Protein AF-A0A164E578-F1 (afdb_monomer_lite)

InterPro domains:
  IPR005034 Dicer, dimerisation domain [PF03368] (1-113)
  IPR005034 Dicer, dimerisation domain [PS51327] (1-118)
  IPR038248 Dicer dimerisation domain superfamily [G3DSA:3.30.160.380] (1-120)

Foldseek 3Di:
DPFDDDPDPPFCPAKDKDKDWDAPVVADPVVLVVQVVVLVPDPPPVPPDPDPLDSGTKMKMWIAGGPPQPPRDIQIFHIHSDPVVNVVRSVVSVLVVCVVVVQADPPPRDGDDPPPPPPDPPVPDPPPDDDDPPDDPDDDPDDDDDPPQPPVFDDDPPADKDKAWDDDDDPDDDPDPVPDDPPPPDPDTDIDITNGDDPDDDDDDDDD

Structure (mmCIF, N/CA/C/O backbone):
data_AF-A0A164E578-F1
#
_entry.id   AF-A0A164E578-F1
#
loop_
_atom_site.group_PDB
_atom_site.id
_atom_site.type_symbol
_atom_site.label_atom_id
_atom_site.label_alt_id
_atom_site.label_comp_id
_atom_site.label_asym_id
_atom_site.label_entity_id
_atom_site.label_seq_id
_atom_site.pdbx_PDB_ins_code
_atom_site.Cartn_x
_atom_site.Cartn_y
_atom_site.Cartn_z
_atom_site.occupancy
_atom_site.B_iso_or_equiv
_atom_site.auth_seq_id
_atom_site.auth_comp_id
_atom_site.auth_asym_id
_atom_site.auth_atom_id
_atom_site.pdbx_PDB_model_num
ATOM 1 N N . TYR A 1 1 ? 6.209 -2.674 -3.042 1.00 35.91 1 TYR A N 1
ATOM 2 C CA . TYR A 1 1 ? 4.729 -2.693 -3.005 1.00 35.91 1 TYR A CA 1
ATOM 3 C C . TYR A 1 1 ? 4.130 -1.685 -4.010 1.00 35.91 1 TYR A C 1
ATOM 5 O O . TYR A 1 1 ? 3.190 -0.978 -3.682 1.00 35.91 1 TYR A O 1
ATOM 13 N N . CYS A 1 2 ? 4.654 -1.615 -5.248 1.00 34.34 2 CYS A N 1
ATOM 14 C CA . CYS A 1 2 ? 4.248 -0.639 -6.284 1.00 34.34 2 CYS A CA 1
ATOM 15 C C . CYS A 1 2 ? 4.058 -1.327 -7.653 1.00 34.34 2 CYS A C 1
ATOM 17 O O . CYS A 1 2 ? 4.631 -0.910 -8.655 1.00 34.34 2 CYS A O 1
ATOM 19 N N . GLY A 1 3 ? 3.356 -2.465 -7.678 1.00 37.62 3 GLY A N 1
ATOM 20 C CA . GLY A 1 3 ? 3.335 -3.348 -8.852 1.00 37.62 3 GLY A CA 1
ATOM 21 C C . GLY A 1 3 ? 2.199 -3.116 -9.848 1.00 37.62 3 GLY A C 1
ATOM 22 O O . GLY A 1 3 ? 2.379 -3.399 -11.029 1.00 37.62 3 GLY A O 1
ATOM 23 N N . GLN A 1 4 ? 1.045 -2.619 -9.401 1.00 43.47 4 GLN A N 1
ATOM 24 C CA . GLN A 1 4 ? -0.182 -2.586 -10.201 1.00 43.47 4 GLN A CA 1
ATOM 25 C C . GLN A 1 4 ? -0.937 -1.288 -9.920 1.00 43.47 4 GLN A C 1
ATOM 27 O O . GLN A 1 4 ? -1.560 -1.135 -8.868 1.00 43.47 4 GLN A O 1
ATOM 32 N N . LEU A 1 5 ? -0.826 -0.342 -10.851 1.00 41.62 5 LEU A N 1
ATOM 33 C CA . LEU A 1 5 ? -1.681 0.837 -10.905 1.00 41.62 5 LEU A CA 1
ATOM 34 C C . LEU A 1 5 ? -2.842 0.501 -11.841 1.00 41.62 5 LEU A C 1
ATOM 36 O O . LEU A 1 5 ? -2.617 0.131 -12.990 1.00 41.62 5 LEU A O 1
ATOM 40 N N . SER A 1 6 ? -4.067 0.593 -11.331 1.00 44.47 6 SER A N 1
ATOM 41 C CA . SER A 1 6 ? -5.260 0.600 -12.176 1.00 44.47 6 SER A CA 1
ATOM 42 C C . SER A 1 6 ? -5.350 1.938 -12.909 1.00 44.47 6 SER A C 1
ATOM 44 O O . SER A 1 6 ? -5.026 2.976 -12.331 1.00 44.47 6 SER A O 1
ATOM 46 N N . SER A 1 7 ? -5.807 1.920 -14.160 1.00 44.59 7 SER A N 1
ATOM 47 C CA . SER A 1 7 ? -6.105 3.117 -14.955 1.00 44.59 7 SER A CA 1
ATOM 48 C C . SER A 1 7 ? -7.415 3.808 -14.550 1.00 44.59 7 SER A C 1
ATOM 50 O O . SER A 1 7 ? -7.704 4.897 -15.039 1.00 44.59 7 SER A O 1
ATOM 52 N N . ASP A 1 8 ? -8.221 3.188 -13.685 1.00 49.22 8 ASP A N 1
ATOM 53 C CA . ASP A 1 8 ? -9.480 3.759 -13.204 1.00 49.22 8 ASP A CA 1
ATOM 54 C C . ASP A 1 8 ? -9.222 4.722 -12.024 1.00 49.22 8 ASP A C 1
ATOM 56 O O . ASP A 1 8 ? -8.711 4.288 -10.984 1.00 49.22 8 ASP A O 1
ATOM 60 N N . PRO A 1 9 ? -9.592 6.016 -12.140 1.00 50.66 9 PRO A N 1
ATOM 61 C CA . PRO A 1 9 ? -9.399 7.012 -11.084 1.00 50.66 9 PRO A CA 1
ATOM 62 C C . PRO A 1 9 ? -10.167 6.698 -9.789 1.00 50.66 9 PRO A C 1
ATOM 64 O O . PRO A 1 9 ? -9.873 7.292 -8.751 1.00 50.66 9 PRO A O 1
ATOM 67 N N . ASN A 1 10 ? -11.131 5.773 -9.821 1.00 53.34 10 ASN A N 1
ATOM 68 C CA . ASN A 1 10 ? -11.876 5.337 -8.639 1.00 53.34 10 ASN A CA 1
ATOM 69 C C . ASN A 1 10 ? -11.197 4.188 -7.881 1.00 53.34 10 ASN A C 1
ATOM 71 O O . ASN A 1 10 ? -11.665 3.803 -6.804 1.00 53.34 10 ASN A O 1
ATOM 75 N N . VAL A 1 11 ? -10.099 3.631 -8.401 1.00 57.16 11 VAL A N 1
ATOM 76 C CA . VAL A 1 11 ? -9.384 2.557 -7.713 1.00 57.16 11 VAL A CA 1
ATOM 77 C C . VAL A 1 11 ? -8.557 3.125 -6.568 1.00 57.16 11 VAL A C 1
ATOM 79 O O . VAL A 1 11 ? -7.626 3.910 -6.740 1.00 57.16 11 VAL A O 1
ATOM 82 N N . LEU A 1 12 ? -8.901 2.688 -5.357 1.00 57.84 12 LEU A N 1
ATOM 83 C CA . LEU A 1 12 ? -8.174 3.019 -4.140 1.00 57.84 12 LEU A CA 1
ATOM 84 C C . LEU A 1 12 ? -6.805 2.329 -4.160 1.00 57.84 12 LEU A C 1
ATOM 86 O O . LEU A 1 12 ? -6.667 1.158 -3.808 1.00 57.84 12 LEU A O 1
ATOM 90 N N . LEU A 1 13 ? -5.786 3.078 -4.577 1.00 64.00 13 LEU A N 1
ATOM 91 C CA . LEU A 1 13 ? -4.385 2.647 -4.557 1.00 64.00 13 LEU A CA 1
ATOM 92 C C . LEU A 1 13 ? -3.763 2.737 -3.156 1.00 64.00 13 LEU A C 1
ATOM 94 O O . LEU A 1 13 ? -2.775 2.065 -2.869 1.00 64.00 13 LEU A O 1
ATOM 98 N N . ALA A 1 14 ? -4.356 3.550 -2.280 1.00 75.44 14 ALA A N 1
ATOM 99 C CA . ALA A 1 14 ? -3.929 3.748 -0.904 1.00 75.44 14 ALA A CA 1
ATOM 100 C C . ALA A 1 14 ? -5.024 3.304 0.082 1.00 75.44 14 ALA A C 1
ATOM 102 O O . ALA A 1 14 ? -6.215 3.452 -0.211 1.00 75.44 14 ALA A O 1
ATOM 103 N N . PRO A 1 15 ? -4.644 2.786 1.264 1.00 84.19 15 PRO A N 1
ATOM 104 C CA . PRO A 1 15 ? -5.602 2.437 2.303 1.00 84.19 15 PRO A CA 1
ATOM 105 C C . PRO A 1 15 ? -6.389 3.670 2.765 1.00 84.19 15 PRO A C 1
ATOM 107 O O . PRO A 1 15 ? -5.819 4.735 3.020 1.00 84.19 15 PRO A O 1
ATOM 110 N N . LYS A 1 16 ? -7.707 3.521 2.920 1.00 89.81 16 LYS A N 1
ATOM 111 C CA . LYS A 1 16 ? -8.612 4.598 3.341 1.00 89.81 16 LYS A CA 1
ATOM 112 C C . LYS A 1 16 ? -9.031 4.406 4.794 1.00 89.81 16 LYS A C 1
ATOM 114 O O . LYS A 1 16 ? -9.651 3.405 5.141 1.00 89.81 16 LYS A O 1
ATOM 119 N N . LEU A 1 17 ? -8.736 5.400 5.632 1.00 91.00 17 LEU A N 1
ATOM 120 C CA . LEU A 1 17 ? -9.140 5.445 7.039 1.00 91.00 17 LEU A CA 1
ATOM 121 C C . LEU A 1 17 ? -10.274 6.446 7.242 1.00 91.00 17 LEU A C 1
ATOM 123 O O . LEU A 1 17 ? -10.137 7.623 6.904 1.00 91.00 17 LEU A O 1
ATOM 127 N N . THR A 1 18 ? -11.363 6.009 7.871 1.00 92.88 18 THR A N 1
ATOM 128 C CA . THR A 1 18 ? -12.454 6.897 8.293 1.00 92.88 18 THR A CA 1
ATOM 129 C C . THR A 1 18 ? -12.692 6.762 9.793 1.00 92.88 18 THR A C 1
ATOM 131 O O . THR A 1 18 ? -12.773 5.661 10.325 1.00 92.88 18 THR A O 1
ATOM 134 N N . THR A 1 19 ? -12.767 7.882 10.515 1.00 91.88 19 THR A N 1
ATOM 135 C CA . THR A 1 19 ? -12.995 7.887 11.969 1.00 91.88 19 THR A CA 1
ATOM 136 C C . THR A 1 19 ? -14.262 8.666 12.277 1.00 91.88 19 THR A C 1
ATOM 138 O O . THR A 1 19 ? -14.373 9.829 11.887 1.00 91.88 19 THR A O 1
ATOM 141 N N . LYS A 1 20 ? -15.197 8.050 13.000 1.00 90.75 20 LYS A N 1
ATOM 142 C CA . LYS A 1 20 ? -16.455 8.675 13.431 1.00 90.75 20 LYS A CA 1
ATOM 143 C C . LYS A 1 20 ? -16.546 8.681 14.957 1.00 90.75 20 LYS A C 1
ATOM 145 O O . LYS A 1 20 ? -15.925 7.843 15.613 1.00 90.75 20 LYS A O 1
ATOM 150 N N . LYS A 1 21 ? -17.291 9.640 15.517 1.00 89.06 21 LYS A N 1
ATOM 151 C CA . LYS A 1 21 ? -17.727 9.557 16.917 1.00 89.06 21 LYS A CA 1
ATOM 152 C C . LYS A 1 21 ? -18.705 8.389 17.035 1.00 89.06 21 LYS A C 1
ATOM 154 O O . LYS A 1 21 ? -19.505 8.179 16.127 1.00 89.06 21 LYS A O 1
ATOM 159 N N . ALA A 1 22 ? -18.571 7.615 18.098 1.00 83.25 22 ALA A N 1
ATOM 160 C CA . ALA A 1 22 ? -19.372 6.434 18.358 1.00 83.25 22 ALA A CA 1
ATOM 161 C C . ALA A 1 22 ? -20.178 6.639 19.637 1.00 83.25 22 ALA A C 1
ATOM 163 O O . ALA A 1 22 ? -19.660 7.158 20.629 1.00 83.25 22 ALA A O 1
ATOM 164 N N . ASP A 1 23 ? -21.431 6.201 19.610 1.00 79.00 23 ASP A N 1
ATOM 165 C CA . ASP A 1 23 ? -22.284 6.214 20.788 1.00 79.00 23 ASP A CA 1
ATOM 166 C C . ASP A 1 23 ? -21.892 5.094 21.753 1.00 79.00 23 ASP A C 1
ATOM 168 O O . ASP A 1 23 ? -21.404 4.030 21.362 1.00 79.00 23 ASP A O 1
ATOM 172 N N . LYS A 1 24 ? -22.146 5.316 23.045 1.00 71.81 24 LYS A N 1
ATOM 173 C CA . LYS A 1 24 ? -21.838 4.346 24.108 1.00 71.81 24 LYS A CA 1
ATOM 174 C C . LYS A 1 24 ? -22.611 3.030 23.965 1.00 71.81 24 LYS A C 1
ATOM 176 O O . LYS A 1 24 ? -22.167 2.030 24.509 1.00 71.81 24 LYS A O 1
ATOM 181 N N . SER A 1 25 ? -23.736 3.029 23.250 1.00 73.31 25 SER A N 1
ATOM 182 C CA . SER A 1 25 ? -24.561 1.842 22.992 1.00 73.31 25 SER A CA 1
ATOM 183 C C . SER A 1 25 ? -23.920 0.849 22.019 1.00 73.31 25 SER A C 1
ATOM 185 O O . SER A 1 25 ? -24.249 -0.329 22.062 1.00 73.31 25 SER A O 1
ATOM 187 N N . VAL A 1 26 ? -23.008 1.306 21.154 1.00 73.75 26 VAL A N 1
ATOM 188 C CA . VAL A 1 26 ? -22.316 0.461 20.161 1.00 73.75 26 VAL A CA 1
ATOM 189 C C . VAL A 1 26 ? -21.168 -0.332 20.798 1.00 73.75 26 VAL A C 1
ATOM 191 O O . VAL A 1 26 ? -20.660 -1.290 20.224 1.00 73.75 26 VAL A O 1
ATOM 194 N N . ALA A 1 27 ? -20.737 0.079 21.987 1.00 74.75 27 ALA A N 1
ATOM 195 C CA . ALA A 1 27 ? -19.585 -0.470 22.672 1.00 74.75 27 ALA A CA 1
ATOM 196 C C . ALA A 1 27 ? -19.974 -1.630 23.594 1.00 74.75 27 ALA A C 1
ATOM 198 O O . ALA A 1 27 ? -20.909 -1.508 24.385 1.00 74.75 27 ALA A O 1
ATOM 199 N N . ASP A 1 28 ? -19.201 -2.715 23.561 1.00 82.56 28 ASP A N 1
ATOM 200 C CA . ASP A 1 28 ? -19.351 -3.809 24.519 1.00 82.56 28 ASP A CA 1
ATOM 201 C C . ASP A 1 28 ? -19.140 -3.284 25.960 1.00 82.56 28 ASP A C 1
ATOM 203 O O . ASP A 1 28 ? -18.138 -2.602 26.232 1.00 82.56 28 ASP A O 1
ATOM 207 N N . PRO A 1 29 ? -20.053 -3.572 26.912 1.00 82.12 29 PRO A N 1
ATOM 208 C CA . PRO A 1 29 ? -19.908 -3.163 28.308 1.00 82.12 29 PRO A CA 1
ATOM 209 C C . PRO A 1 29 ? -18.574 -3.585 28.942 1.00 82.12 29 PRO A C 1
ATOM 211 O O . PRO A 1 29 ? -18.030 -2.832 29.761 1.00 82.12 29 PRO A O 1
ATOM 214 N N . ALA A 1 30 ? -18.007 -4.734 28.558 1.00 85.00 30 ALA A N 1
ATOM 215 C CA . ALA A 1 30 ? -16.704 -5.173 29.059 1.00 85.00 30 ALA A CA 1
ATOM 216 C C . ALA A 1 30 ? -15.566 -4.276 28.542 1.00 85.00 30 ALA A C 1
ATOM 218 O O . ALA A 1 30 ? -14.707 -3.834 29.314 1.00 85.00 30 ALA A O 1
ATOM 219 N N . GLN A 1 31 ? -15.597 -3.924 27.255 1.00 82.12 31 GLN A N 1
ATOM 220 C CA . GLN A 1 31 ? -14.640 -2.993 26.654 1.00 82.12 31 GLN A CA 1
ATOM 221 C C . GLN A 1 31 ? -14.732 -1.602 27.290 1.00 82.12 31 GLN A C 1
ATOM 223 O O . GLN A 1 31 ? -13.707 -1.009 27.631 1.00 82.12 31 GLN A O 1
ATOM 228 N N . LEU A 1 32 ? -15.947 -1.096 27.530 1.00 82.00 32 LEU A N 1
ATOM 229 C CA . LEU A 1 32 ? -16.154 0.187 28.210 1.00 82.00 32 LEU A CA 1
ATOM 230 C C . LEU A 1 32 ? -15.566 0.201 29.624 1.00 82.00 32 LEU A C 1
ATOM 232 O O . LEU A 1 32 ? -15.006 1.218 30.044 1.00 82.00 32 LEU A O 1
ATOM 236 N N . LYS A 1 33 ? -15.684 -0.909 30.361 1.00 85.25 33 LYS A N 1
ATOM 237 C CA . LYS A 1 33 ? -15.071 -1.058 31.686 1.00 85.25 33 LYS A CA 1
ATOM 238 C C . LYS A 1 33 ? -13.545 -0.988 31.589 1.00 85.25 33 LYS A C 1
ATOM 240 O O . LYS A 1 33 ? -12.940 -0.171 32.279 1.00 85.25 33 LYS A O 1
ATOM 245 N N . ASN A 1 34 ? -12.949 -1.737 30.662 1.00 84.69 34 ASN A N 1
ATOM 246 C CA . ASN A 1 34 ? -11.500 -1.736 30.439 1.00 84.69 34 ASN A CA 1
ATOM 247 C C . ASN A 1 34 ? -10.974 -0.348 30.057 1.00 84.69 34 ASN A C 1
ATOM 249 O O . ASN A 1 34 ? -9.972 0.104 30.607 1.00 84.69 34 ASN A O 1
ATOM 253 N N . ILE A 1 35 ? -11.670 0.363 29.165 1.00 83.75 35 ILE A N 1
ATOM 254 C CA . ILE A 1 35 ? -11.303 1.730 28.774 1.00 83.75 35 ILE A CA 1
ATOM 255 C C . ILE A 1 35 ? -11.313 2.652 29.996 1.00 83.75 35 ILE A C 1
ATOM 257 O O . ILE A 1 35 ? -10.350 3.387 30.213 1.00 83.75 35 ILE A O 1
ATOM 261 N N . LYS A 1 36 ? -12.364 2.596 30.824 1.00 83.25 36 LYS A N 1
ATOM 262 C CA . LYS A 1 36 ? -12.446 3.402 32.053 1.00 83.25 36 LYS A CA 1
ATOM 263 C C . LYS A 1 36 ? -11.307 3.081 33.019 1.00 83.25 36 LYS A C 1
ATOM 265 O O . LYS A 1 36 ? -10.731 4.000 33.592 1.00 83.25 36 LYS A O 1
ATOM 270 N N . ASP A 1 37 ? -10.976 1.808 33.193 1.00 85.12 37 ASP A N 1
ATOM 271 C CA . ASP A 1 37 ? -9.934 1.382 34.126 1.00 85.12 37 ASP A CA 1
ATOM 272 C C . ASP A 1 37 ? -8.527 1.751 33.639 1.00 85.12 37 ASP A C 1
ATOM 274 O O . ASP A 1 37 ? -7.694 2.164 34.444 1.00 85.12 37 ASP A O 1
ATOM 278 N N . VAL A 1 38 ? -8.267 1.686 32.329 1.00 80.62 38 VAL A N 1
ATOM 279 C CA . VAL A 1 38 ? -7.009 2.167 31.734 1.00 80.62 38 VAL A CA 1
ATOM 280 C C . VAL A 1 38 ? -6.892 3.683 31.869 1.00 80.62 38 VAL A C 1
ATOM 282 O O . VAL A 1 38 ? -5.846 4.167 32.292 1.00 80.62 38 VAL A O 1
ATOM 285 N N . LEU A 1 39 ? -7.957 4.437 31.578 1.00 76.75 39 LEU A N 1
ATOM 286 C CA . LEU A 1 39 ? -7.946 5.899 31.696 1.00 76.75 39 LEU A CA 1
ATOM 287 C C . LEU A 1 39 ? -7.662 6.367 33.130 1.00 76.75 39 LEU A C 1
ATOM 289 O O . LEU A 1 39 ? -6.937 7.337 33.308 1.00 76.75 39 LEU A O 1
ATOM 293 N N . LYS A 1 40 ? -8.168 5.657 34.148 1.00 80.31 40 LYS A N 1
ATOM 294 C CA . LYS A 1 40 ? -7.869 5.949 35.564 1.00 80.31 40 LYS A CA 1
ATOM 295 C C . LYS A 1 40 ? -6.403 5.718 35.945 1.00 80.31 40 LYS A C 1
ATOM 297 O O . LYS A 1 40 ? -5.936 6.310 36.909 1.00 80.31 40 LYS A O 1
ATOM 302 N N . LYS A 1 41 ? -5.706 4.817 35.245 1.00 79.50 41 LYS A N 1
ATOM 303 C CA . LYS A 1 41 ? -4.310 4.440 35.529 1.00 79.50 41 LYS A CA 1
ATOM 304 C C . LYS A 1 41 ? -3.291 5.320 34.809 1.00 79.50 41 LYS A C 1
ATOM 306 O O . LYS A 1 41 ? -2.107 5.240 35.124 1.00 79.50 41 LYS A O 1
ATOM 311 N N . LEU A 1 42 ? -3.716 6.109 33.822 1.00 66.62 42 LEU A N 1
ATOM 312 C CA . LEU A 1 42 ? -2.808 6.988 33.098 1.00 66.62 42 LEU A CA 1
ATOM 313 C C . LEU A 1 42 ? -2.437 8.191 33.980 1.00 66.62 42 LEU A C 1
ATOM 315 O O . LEU A 1 42 ? -3.328 8.799 34.573 1.00 66.62 42 LEU A O 1
ATOM 319 N N . PRO A 1 43 ? -1.145 8.552 34.071 1.00 65.56 43 PRO A N 1
ATOM 320 C CA . PRO A 1 43 ? -0.742 9.770 34.755 1.00 65.56 43 PRO A CA 1
ATOM 321 C C . PRO A 1 43 ? -1.389 10.976 34.062 1.00 65.56 43 PRO A C 1
ATOM 323 O O . PRO A 1 43 ? -1.372 11.080 32.833 1.00 65.56 43 PRO A O 1
ATOM 326 N N . ASN A 1 44 ? -1.976 11.881 34.850 1.00 59.25 44 ASN A N 1
ATOM 327 C CA . ASN A 1 44 ? -2.454 13.178 34.370 1.00 59.25 44 ASN A CA 1
ATOM 328 C C . ASN A 1 44 ? -1.239 14.044 34.012 1.00 59.25 44 ASN A C 1
ATOM 330 O O . ASN A 1 44 ? -0.828 14.918 34.775 1.00 59.25 44 ASN A O 1
ATOM 334 N N . ASP A 1 45 ? -0.631 13.783 32.858 1.00 52.97 45 ASP A N 1
ATOM 335 C CA . ASP A 1 45 ? 0.394 14.660 32.315 1.00 52.97 45 ASP A CA 1
ATOM 336 C C . ASP A 1 45 ? -0.286 15.947 31.842 1.00 52.97 45 ASP A C 1
ATOM 338 O O . ASP A 1 45 ? -0.775 16.058 30.718 1.00 52.97 45 ASP A O 1
ATOM 342 N N . ASN A 1 46 ? -0.283 16.955 32.715 1.00 51.00 46 ASN A N 1
ATOM 343 C CA . ASN A 1 46 ? -0.765 18.317 32.46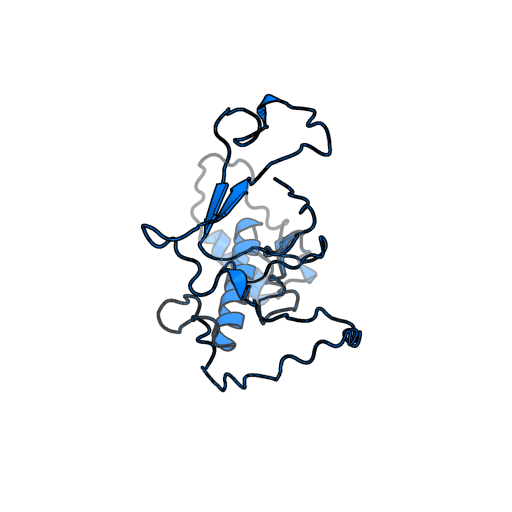4 1.00 51.00 46 ASN A CA 1
ATOM 344 C C . ASN A 1 46 ? 0.087 19.083 31.421 1.00 51.00 46 ASN A C 1
ATOM 346 O O . ASN A 1 46 ? 0.091 20.315 31.394 1.00 51.00 46 ASN A O 1
ATOM 350 N N . ARG A 1 47 ? 0.830 18.391 30.546 1.00 48.94 47 ARG A N 1
ATOM 351 C CA . ARG A 1 47 ? 1.625 19.002 29.474 1.00 48.94 47 ARG A CA 1
ATOM 352 C C . ARG A 1 47 ? 0.716 19.389 28.303 1.00 48.94 47 ARG A C 1
ATOM 354 O O . ARG A 1 47 ? 0.643 18.704 27.289 1.00 48.94 47 ARG A O 1
ATOM 361 N N . GLY A 1 48 ? 0.032 20.521 28.462 1.00 45.75 48 GLY A N 1
ATOM 362 C CA . GLY A 1 48 ? -0.334 21.407 27.352 1.00 45.75 48 GLY A CA 1
ATOM 363 C C . GLY A 1 48 ? -1.565 21.057 26.512 1.00 45.75 48 GLY A C 1
ATOM 364 O O . GLY A 1 48 ? -1.738 21.658 25.458 1.00 45.75 48 GLY A O 1
ATOM 365 N N . MET A 1 49 ? -2.443 20.150 26.949 1.00 44.41 49 MET A N 1
ATOM 366 C CA . MET A 1 49 ? -3.749 19.964 26.307 1.00 44.41 49 MET A CA 1
ATOM 367 C C . MET A 1 49 ? -4.856 20.163 27.343 1.00 44.41 49 MET A C 1
ATOM 369 O O . MET A 1 49 ? -5.299 19.228 28.006 1.00 44.41 49 MET A O 1
ATOM 373 N N . THR A 1 50 ? -5.299 21.408 27.506 1.00 39.72 50 THR A N 1
ATOM 374 C CA . THR A 1 50 ? -6.548 21.733 28.196 1.00 39.72 50 THR A CA 1
ATOM 375 C C . THR A 1 50 ? -7.699 21.163 27.377 1.00 39.72 50 THR A C 1
ATOM 377 O O . THR A 1 50 ? -8.182 21.806 26.454 1.00 39.72 50 THR A O 1
ATOM 380 N N . ASN A 1 51 ? -8.041 19.909 27.644 1.00 45.75 51 ASN A N 1
ATOM 381 C CA . ASN A 1 51 ? -9.357 19.297 27.507 1.00 45.75 51 ASN A CA 1
ATOM 382 C C . ASN A 1 51 ? -9.218 17.933 28.180 1.00 45.75 51 ASN A C 1
ATOM 384 O O . ASN A 1 51 ? -8.665 17.001 27.596 1.00 45.75 51 ASN A O 1
ATOM 388 N N . GLY A 1 52 ? -9.655 17.836 29.437 1.00 48.62 52 GLY A N 1
ATOM 389 C CA . GLY A 1 52 ? -9.715 16.558 30.138 1.00 48.62 52 GLY A CA 1
ATOM 390 C C . GLY A 1 52 ? -10.415 15.513 29.268 1.00 48.62 52 GLY A C 1
ATOM 391 O O . GLY A 1 52 ? -11.337 15.842 28.521 1.00 48.62 52 GLY A O 1
ATOM 392 N N . PHE A 1 53 ? -9.958 14.261 29.341 1.00 53.62 53 PHE A N 1
ATOM 393 C CA . PHE A 1 53 ? -10.614 13.122 28.702 1.00 53.62 53 PHE A CA 1
ATOM 394 C C . PHE A 1 53 ? -12.057 13.022 29.209 1.00 53.62 53 PHE A C 1
ATOM 396 O O . PHE A 1 53 ? -12.342 12.365 30.211 1.00 53.62 53 PHE A O 1
ATOM 403 N N . SER A 1 54 ? -12.994 13.685 28.537 1.00 53.06 54 SER A N 1
ATOM 404 C CA . SER A 1 54 ? -14.401 13.490 28.814 1.00 53.06 54 SER A CA 1
ATOM 405 C C . SER A 1 54 ? -14.763 12.108 28.273 1.00 53.06 54 SER A C 1
ATOM 407 O O . SER A 1 54 ? -14.667 11.821 27.082 1.00 53.06 54 SER A O 1
ATOM 409 N N . ILE A 1 55 ? -15.222 11.229 29.163 1.00 54.88 55 ILE A N 1
ATOM 410 C CA . ILE A 1 55 ? -15.784 9.894 28.869 1.00 54.88 55 ILE A CA 1
ATOM 411 C C . ILE A 1 55 ? -17.015 9.970 27.916 1.00 54.88 55 ILE A C 1
ATOM 413 O O . ILE A 1 55 ? -17.707 8.981 27.678 1.00 54.88 55 ILE A O 1
ATOM 417 N N . GLY A 1 56 ? -17.334 11.153 27.379 1.00 58.16 56 GLY A N 1
ATOM 418 C CA . GLY A 1 56 ? -18.392 11.397 26.404 1.00 58.16 56 GLY A CA 1
ATOM 419 C C . GLY A 1 56 ? -18.008 11.067 24.962 1.00 58.16 56 GLY A C 1
ATOM 420 O O . GLY A 1 56 ? -18.873 10.608 24.226 1.00 58.16 56 GLY A O 1
ATOM 421 N N . ASP A 1 57 ? -16.741 11.226 24.572 1.00 74.06 57 ASP A N 1
ATOM 422 C CA . ASP A 1 57 ? -16.338 11.109 23.166 1.00 74.06 57 ASP A CA 1
ATOM 423 C C . ASP A 1 57 ? -15.603 9.789 22.885 1.00 74.06 57 ASP A C 1
ATOM 425 O O . ASP A 1 57 ? -14.378 9.697 22.976 1.00 74.06 57 ASP A O 1
ATOM 429 N N . LEU A 1 58 ? -16.359 8.753 22.514 1.00 88.19 58 LEU A N 1
ATOM 430 C CA . LEU A 1 58 ? -15.804 7.518 21.959 1.00 88.19 58 LEU A CA 1
ATOM 431 C C . LEU A 1 58 ? -15.661 7.645 20.440 1.00 88.19 58 LEU A C 1
ATOM 433 O O . LEU A 1 58 ? -16.433 8.333 19.773 1.00 88.19 58 LEU A O 1
ATOM 437 N N . TYR A 1 59 ? -14.663 6.973 19.879 1.00 90.12 59 TYR A N 1
ATOM 438 C CA . TYR A 1 59 ? -14.359 7.001 18.454 1.00 90.12 59 TYR A CA 1
ATOM 439 C C . TYR A 1 59 ? -14.251 5.588 17.905 1.00 90.12 59 TYR A C 1
ATOM 441 O O . TYR A 1 59 ? -13.572 4.747 18.489 1.00 90.12 59 TYR A O 1
ATOM 449 N N . GLN A 1 60 ? -14.842 5.358 16.738 1.00 92.88 60 GLN A N 1
ATOM 450 C CA . GLN A 1 60 ? -14.670 4.127 15.976 1.00 92.88 60 GLN A CA 1
ATOM 451 C C . GLN A 1 60 ? -13.989 4.447 14.650 1.00 92.88 60 GLN A C 1
ATOM 453 O O . GLN A 1 60 ? -14.323 5.433 13.983 1.00 92.88 60 GLN A O 1
ATOM 458 N N . CYS A 1 61 ? -13.013 3.626 14.273 1.00 94.75 61 CYS A N 1
ATOM 459 C CA . CYS A 1 61 ? -12.318 3.762 13.003 1.00 94.75 61 CYS A CA 1
ATOM 460 C C . CYS A 1 61 ? -12.635 2.582 12.092 1.00 94.75 61 CYS A C 1
ATOM 462 O O . CYS A 1 61 ? -12.746 1.443 12.550 1.00 94.75 61 CYS A O 1
ATOM 464 N N . ARG A 1 62 ? -12.738 2.884 10.801 1.00 95.31 62 ARG A N 1
ATOM 465 C CA . ARG A 1 62 ? -12.891 1.918 9.722 1.00 95.31 62 ARG A CA 1
ATOM 466 C C . ARG A 1 62 ? -11.724 2.042 8.754 1.00 95.31 62 ARG A C 1
ATOM 468 O O . ARG A 1 62 ? -11.220 3.153 8.548 1.00 95.31 62 ARG A O 1
ATOM 475 N N . LEU A 1 63 ? -11.290 0.918 8.206 1.00 94.88 63 LEU A N 1
ATOM 476 C CA . LEU A 1 63 ? -10.160 0.809 7.292 1.00 94.88 63 LEU A CA 1
ATOM 477 C C . LEU A 1 63 ? -10.568 -0.030 6.084 1.00 94.88 63 LEU A C 1
ATOM 479 O O . LEU A 1 63 ? -11.058 -1.143 6.245 1.00 94.88 63 LEU A O 1
ATOM 483 N N . ILE A 1 64 ? -10.318 0.499 4.892 1.00 93.06 64 ILE A N 1
ATOM 484 C CA . ILE A 1 64 ? -10.419 -0.236 3.629 1.00 93.06 64 ILE A CA 1
ATOM 485 C C . ILE A 1 64 ? -9.011 -0.304 3.045 1.00 93.06 64 ILE A C 1
ATOM 487 O O . ILE A 1 64 ? -8.357 0.734 2.894 1.00 93.06 64 ILE A O 1
ATOM 491 N N . LEU A 1 65 ? -8.529 -1.514 2.769 1.00 89.88 65 LEU A N 1
ATOM 492 C CA . LEU A 1 65 ? -7.221 -1.728 2.155 1.00 89.88 65 LEU A CA 1
ATOM 493 C C . LEU A 1 65 ? -7.308 -1.594 0.623 1.00 89.88 65 LEU A C 1
ATOM 495 O O . LEU A 1 65 ? -8.400 -1.682 0.060 1.00 89.88 65 LEU A O 1
ATOM 499 N N . PRO A 1 66 ? -6.180 -1.336 -0.066 1.00 84.12 66 PRO A N 1
ATOM 500 C CA . PRO A 1 66 ? -6.156 -1.256 -1.523 1.00 84.12 66 PRO A CA 1
ATOM 501 C C . PRO A 1 66 ? -6.651 -2.543 -2.179 1.00 84.12 66 PRO A C 1
ATOM 503 O O . PRO A 1 66 ? -6.527 -3.623 -1.605 1.00 84.12 66 PRO A O 1
ATOM 506 N N . LEU A 1 67 ? -7.100 -2.444 -3.430 1.00 78.12 67 LEU A N 1
ATOM 507 C CA . LEU A 1 67 ? -7.644 -3.579 -4.189 1.00 78.12 67 LEU A CA 1
ATOM 508 C C . LEU A 1 67 ? -6.680 -4.777 -4.303 1.00 78.12 67 LEU A C 1
ATOM 510 O O . LEU A 1 67 ? -7.112 -5.922 -4.412 1.00 78.12 67 LEU A O 1
ATOM 514 N N . ASN A 1 68 ? -5.375 -4.506 -4.245 1.00 74.75 68 ASN A N 1
ATOM 515 C CA . ASN A 1 68 ? -4.313 -5.511 -4.319 1.00 74.75 68 ASN A CA 1
ATOM 516 C C . ASN A 1 68 ? -4.121 -6.290 -3.000 1.00 74.75 68 ASN A C 1
ATOM 518 O O . ASN A 1 68 ? -3.289 -7.200 -2.933 1.00 74.75 68 ASN A O 1
ATOM 522 N N . SER A 1 69 ? -4.843 -5.914 -1.940 1.00 83.81 69 SER A N 1
ATOM 523 C CA . SER A 1 69 ? -4.895 -6.655 -0.683 1.00 83.81 69 SER A CA 1
ATOM 524 C C . SER A 1 69 ? -5.926 -7.786 -0.778 1.00 83.81 69 SER A C 1
ATOM 526 O O . SER A 1 69 ? -7.008 -7.575 -1.332 1.00 83.81 69 SER A O 1
ATOM 528 N N . PRO A 1 70 ? -5.657 -8.970 -0.200 1.00 85.00 70 PRO A N 1
ATOM 529 C CA . PRO A 1 70 ? -6.670 -10.022 -0.115 1.00 85.00 70 PRO A CA 1
ATOM 530 C C . PRO A 1 70 ? -7.827 -9.653 0.826 1.00 85.00 70 PRO A C 1
ATOM 532 O O . PRO A 1 70 ? -8.920 -10.201 0.704 1.00 85.00 70 PRO A O 1
ATOM 535 N N . LEU A 1 71 ? -7.626 -8.693 1.735 1.00 88.19 71 LEU A N 1
ATOM 536 C CA . LEU A 1 71 ? -8.683 -8.147 2.581 1.00 88.19 71 LEU A CA 1
ATOM 537 C C . LEU A 1 71 ? -9.405 -7.006 1.864 1.00 88.19 71 LEU A C 1
ATOM 539 O O . LEU A 1 71 ? -8.999 -5.847 1.941 1.00 88.19 71 LEU A O 1
ATOM 543 N N . ARG A 1 72 ? -10.495 -7.354 1.179 1.00 84.56 72 ARG A N 1
ATOM 544 C CA . ARG A 1 72 ? -11.336 -6.397 0.438 1.00 84.56 72 ARG A CA 1
ATOM 545 C C . ARG A 1 72 ? -12.435 -5.761 1.286 1.00 84.56 72 ARG A C 1
ATOM 547 O O . ARG A 1 72 ? -12.963 -4.713 0.927 1.00 84.56 72 ARG A O 1
ATOM 554 N N . GLU A 1 73 ? -12.795 -6.406 2.387 1.00 87.88 73 GLU A N 1
ATOM 555 C CA . GLU A 1 73 ? -13.883 -5.970 3.258 1.00 87.88 73 GLU A CA 1
ATOM 556 C C . GLU A 1 73 ? -13.493 -4.758 4.111 1.00 87.88 73 GLU A C 1
ATOM 558 O O . GLU A 1 73 ? -12.323 -4.530 4.427 1.00 87.88 73 GLU A O 1
ATOM 563 N N . GLU A 1 74 ? -14.498 -3.978 4.520 1.00 92.38 74 GLU A N 1
ATOM 564 C CA . GLU A 1 74 ? -14.294 -2.882 5.463 1.00 92.38 74 GLU A CA 1
ATOM 565 C C . GLU A 1 74 ? -13.983 -3.435 6.860 1.00 92.38 74 GLU A C 1
ATOM 567 O O . GLU A 1 74 ? -14.799 -4.102 7.497 1.00 92.38 74 GLU A O 1
ATOM 572 N N . ILE A 1 75 ? -12.803 -3.100 7.374 1.00 95.19 75 ILE A N 1
ATOM 573 C CA . ILE A 1 75 ? -12.357 -3.521 8.698 1.00 95.19 75 ILE A CA 1
ATOM 574 C C . ILE A 1 75 ? -12.819 -2.474 9.706 1.00 95.19 75 ILE A C 1
ATOM 576 O O . ILE A 1 75 ? -12.392 -1.320 9.662 1.00 95.19 75 ILE A O 1
ATOM 580 N N . ILE A 1 76 ? -13.673 -2.882 10.643 1.00 94.81 76 ILE A N 1
ATOM 581 C CA . ILE A 1 76 ? -14.205 -2.018 11.703 1.00 94.81 76 ILE A CA 1
ATOM 582 C C . ILE A 1 76 ? -13.594 -2.436 13.041 1.00 94.81 76 ILE A C 1
ATOM 584 O O . ILE A 1 76 ? -13.667 -3.606 13.425 1.00 94.81 76 ILE A O 1
ATOM 588 N N . ALA A 1 77 ? -12.978 -1.490 13.750 1.00 91.56 77 ALA A N 1
ATOM 589 C CA . ALA A 1 77 ? -12.397 -1.735 15.069 1.00 91.56 77 ALA A CA 1
ATOM 590 C C . ALA A 1 77 ? -13.358 -1.450 16.221 1.00 91.56 77 ALA A C 1
ATOM 592 O O . ALA A 1 77 ? -14.414 -0.839 16.046 1.00 91.56 77 ALA A O 1
ATOM 593 N N . ASP A 1 78 ? -12.931 -1.857 17.413 1.00 91.06 78 ASP A N 1
ATOM 594 C CA . ASP A 1 78 ? -13.579 -1.497 18.666 1.00 91.06 78 ASP A CA 1
ATOM 595 C C . ASP A 1 78 ? -13.543 0.016 18.896 1.00 91.06 78 ASP A C 1
ATOM 597 O O . ASP A 1 78 ? -12.696 0.749 18.361 1.00 91.06 78 ASP A O 1
ATOM 601 N N . VAL A 1 79 ? -14.475 0.491 19.717 1.00 91.00 79 VAL A N 1
ATOM 602 C CA . VAL A 1 79 ? -14.505 1.895 20.114 1.00 91.00 79 VAL A CA 1
ATOM 603 C C . VAL A 1 79 ? -13.314 2.226 21.011 1.00 91.00 79 VAL A C 1
ATOM 605 O O . VAL A 1 79 ? -12.899 1.439 21.857 1.00 91.00 79 VAL A O 1
ATOM 608 N N . MET A 1 80 ? -12.767 3.424 20.846 1.00 89.62 80 MET A N 1
ATOM 609 C CA . MET A 1 80 ? -11.601 3.888 21.591 1.00 89.62 80 MET A CA 1
ATOM 610 C C . MET A 1 80 ? -11.812 5.319 22.093 1.00 89.62 80 MET A C 1
ATOM 612 O O . MET A 1 80 ? -12.493 6.106 21.436 1.00 89.62 80 MET A O 1
ATOM 616 N N . PRO A 1 81 ? -11.187 5.717 23.215 1.00 86.88 81 PRO A N 1
ATOM 617 C CA . PRO A 1 81 ? -11.394 7.041 23.811 1.00 86.88 81 PRO A CA 1
ATOM 618 C C . PRO A 1 81 ? -10.744 8.185 23.017 1.00 86.88 81 PRO A C 1
ATOM 620 O O . PRO A 1 81 ? -10.978 9.352 23.302 1.00 86.88 81 PRO A O 1
ATOM 623 N N . THR A 1 82 ? -9.904 7.885 22.018 1.00 86.50 82 THR A N 1
ATOM 624 C CA . THR A 1 82 ? -9.323 8.904 21.130 1.00 86.50 82 THR A CA 1
ATOM 625 C C . THR A 1 82 ? -9.310 8.435 19.685 1.00 86.50 82 THR A C 1
ATOM 627 O O . THR A 1 82 ? -9.145 7.247 19.404 1.00 86.50 82 THR A O 1
ATOM 630 N N . LYS A 1 83 ? -9.354 9.389 18.747 1.00 88.88 83 LYS A N 1
ATOM 631 C CA . LYS A 1 83 ? -9.170 9.121 17.310 1.00 88.88 83 LYS A CA 1
ATOM 632 C C . LYS A 1 83 ? -7.862 8.377 17.020 1.00 88.88 83 LYS A C 1
ATOM 634 O O . LYS A 1 83 ? -7.832 7.492 16.171 1.00 88.88 83 LYS A O 1
ATOM 639 N N . ARG A 1 84 ? -6.773 8.722 17.724 1.00 89.75 84 ARG A N 1
ATOM 640 C CA . ARG A 1 84 ? -5.456 8.088 17.539 1.00 89.75 84 ARG A CA 1
ATOM 641 C C . ARG A 1 84 ? -5.489 6.615 17.936 1.00 89.75 84 ARG A C 1
ATOM 643 O O . ARG A 1 84 ? -4.971 5.783 17.198 1.00 89.75 84 ARG A O 1
ATOM 650 N N . LEU A 1 85 ? -6.108 6.297 19.073 1.00 90.19 85 LEU A N 1
ATOM 651 C CA . LEU A 1 85 ? -6.273 4.913 19.515 1.00 90.19 85 LEU A CA 1
ATOM 652 C C . LEU A 1 85 ? -7.225 4.144 18.597 1.00 90.19 85 LEU A C 1
ATOM 654 O O . LEU A 1 85 ? -6.895 3.027 18.225 1.00 90.19 85 LEU A O 1
ATOM 658 N N . ALA A 1 86 ? -8.320 4.757 18.137 1.00 92.19 86 ALA A N 1
ATOM 659 C CA . ALA A 1 86 ? -9.240 4.130 17.183 1.00 92.19 86 ALA A CA 1
ATOM 660 C C . ALA A 1 86 ? -8.530 3.733 15.874 1.00 92.19 86 ALA A C 1
ATOM 662 O O . ALA A 1 86 ? -8.696 2.618 15.382 1.00 92.19 86 ALA A O 1
ATOM 663 N N . LYS A 1 87 ? -7.681 4.620 15.333 1.00 94.19 87 LYS A N 1
ATOM 664 C CA . LYS A 1 87 ? -6.861 4.333 14.141 1.00 94.19 87 LYS A CA 1
ATOM 665 C C . LYS A 1 87 ? -5.862 3.197 14.376 1.00 94.19 87 LYS A C 1
ATOM 667 O O . LYS A 1 87 ? -5.697 2.339 13.517 1.00 94.19 87 LYS A O 1
ATOM 672 N N . ARG A 1 88 ? -5.201 3.175 15.537 1.00 94.94 88 ARG A N 1
ATOM 673 C CA . ARG A 1 88 ? -4.269 2.093 15.897 1.00 94.94 88 ARG A CA 1
ATOM 674 C C . ARG A 1 88 ? -4.990 0.758 16.073 1.00 94.94 88 ARG A C 1
ATOM 676 O O . ARG A 1 88 ? -4.483 -0.254 15.612 1.00 94.94 88 ARG A O 1
ATOM 683 N N . ALA A 1 89 ? -6.174 0.770 16.681 1.00 94.50 89 ALA A N 1
ATOM 684 C CA . ALA A 1 89 ? -6.989 -0.421 16.882 1.00 94.50 89 ALA A CA 1
ATOM 685 C C . ALA A 1 89 ? -7.391 -1.063 15.547 1.00 94.50 89 ALA A C 1
ATOM 687 O O . ALA A 1 89 ? -7.235 -2.270 15.377 1.00 94.50 89 ALA A O 1
ATOM 688 N N . VAL A 1 90 ? -7.837 -0.259 14.572 1.00 96.50 90 VAL A N 1
ATOM 689 C CA . VAL A 1 90 ? -8.206 -0.783 13.246 1.00 96.50 90 VAL A CA 1
ATOM 690 C C . VAL A 1 90 ? -7.003 -1.266 12.445 1.00 96.50 90 VAL A C 1
ATOM 692 O O . VAL A 1 90 ? -7.094 -2.307 11.801 1.00 96.50 90 VAL A O 1
ATOM 695 N N . ALA A 1 91 ? -5.862 -0.581 12.548 1.00 95.19 91 ALA A N 1
ATOM 696 C CA . ALA A 1 91 ? -4.621 -1.035 11.928 1.00 95.19 91 ALA A CA 1
ATOM 697 C C . ALA A 1 91 ? -4.160 -2.380 12.511 1.00 95.19 91 ALA A C 1
ATOM 699 O O . ALA A 1 91 ? -3.859 -3.300 11.759 1.00 95.19 91 ALA A O 1
ATOM 700 N N . LEU A 1 92 ? -4.179 -2.531 13.840 1.00 95.31 92 LEU A N 1
ATOM 701 C CA . LEU A 1 92 ? -3.813 -3.786 14.497 1.00 95.31 92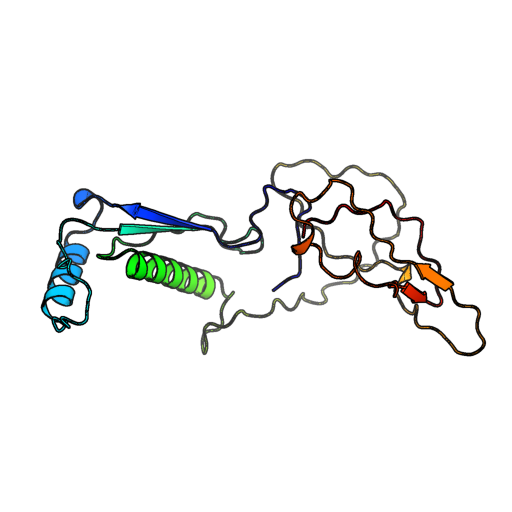 LEU A CA 1
ATOM 702 C C . LEU A 1 92 ? -4.755 -4.929 14.099 1.00 95.31 92 LEU A C 1
ATOM 704 O O . LEU A 1 92 ? -4.288 -6.017 13.768 1.00 95.31 92 LEU A O 1
ATOM 708 N N . LYS A 1 93 ? -6.071 -4.679 14.080 1.00 96.00 93 LYS A N 1
ATOM 709 C CA . LYS A 1 93 ? -7.062 -5.669 13.632 1.00 96.00 93 LYS A CA 1
ATOM 710 C C . LYS A 1 93 ? -6.792 -6.114 12.193 1.00 96.00 93 LYS A C 1
ATOM 712 O O . LYS A 1 93 ? -6.841 -7.309 11.916 1.00 96.00 93 LYS A O 1
ATOM 717 N N . ALA A 1 94 ? -6.440 -5.179 11.311 1.00 95.12 94 ALA A N 1
ATOM 718 C CA . ALA A 1 94 ? -6.047 -5.499 9.944 1.00 95.12 94 ALA A CA 1
ATOM 719 C C . ALA A 1 94 ? -4.770 -6.345 9.882 1.00 95.12 94 ALA A C 1
ATOM 721 O O . ALA A 1 94 ? -4.762 -7.344 9.169 1.00 95.12 94 ALA A O 1
ATOM 722 N N . CYS A 1 95 ? -3.734 -6.025 10.664 1.00 94.81 95 CYS A N 1
ATOM 723 C CA . CYS A 1 95 ? -2.522 -6.848 10.729 1.00 94.81 95 CYS A CA 1
ATOM 724 C C . CYS A 1 95 ? -2.825 -8.278 11.193 1.00 94.81 95 CYS A C 1
ATOM 726 O O . CYS A 1 95 ? -2.342 -9.224 10.584 1.00 94.81 95 CYS A O 1
ATOM 728 N N . ILE A 1 96 ? -3.676 -8.456 12.211 1.00 95.38 96 ILE A N 1
ATOM 729 C CA . ILE A 1 96 ? -4.092 -9.789 12.680 1.00 95.38 96 ILE A CA 1
ATOM 730 C C . ILE A 1 96 ? -4.785 -10.571 11.557 1.00 95.38 96 ILE A C 1
ATOM 732 O O . ILE A 1 96 ? -4.535 -11.762 11.383 1.00 95.38 96 ILE A O 1
ATOM 736 N N . MET A 1 97 ? -5.666 -9.919 10.797 1.00 95.50 97 MET A N 1
ATOM 737 C CA . MET A 1 97 ? -6.366 -10.557 9.680 1.00 95.50 97 MET A CA 1
ATOM 738 C C . MET A 1 97 ? -5.407 -10.907 8.533 1.00 95.50 97 MET A C 1
ATOM 740 O O . MET A 1 97 ? -5.460 -12.025 8.034 1.00 95.50 97 MET A O 1
ATOM 744 N N . LEU A 1 98 ? -4.496 -10.003 8.157 1.00 93.81 98 LEU A N 1
ATOM 745 C CA . LEU A 1 98 ? -3.486 -10.252 7.118 1.00 93.81 98 LEU A CA 1
ATOM 746 C C . LEU A 1 98 ? -2.524 -11.376 7.513 1.00 93.81 98 LEU A C 1
ATOM 748 O O . LEU A 1 98 ? -2.187 -12.220 6.688 1.00 93.81 98 LEU A O 1
ATOM 752 N N . HIS A 1 99 ? -2.132 -11.423 8.783 1.00 94.62 99 HIS A N 1
ATOM 753 C CA . HIS A 1 99 ? -1.298 -12.486 9.326 1.00 94.62 99 HIS A CA 1
ATOM 754 C C . HIS A 1 99 ? -1.990 -13.852 9.248 1.00 94.62 99 HIS A C 1
ATOM 756 O O . HIS A 1 99 ? -1.412 -14.820 8.769 1.00 94.62 99 HIS A O 1
ATOM 762 N N . LYS A 1 100 ? -3.279 -13.928 9.613 1.00 93.94 100 LYS A N 1
ATOM 763 C CA . LYS A 1 100 ? -4.081 -15.156 9.449 1.00 93.94 100 LYS A CA 1
ATOM 764 C C . LYS A 1 100 ? -4.189 -15.609 7.990 1.00 93.94 100 LYS A C 1
ATOM 766 O O . LYS A 1 100 ? -4.298 -16.803 7.737 1.00 93.94 100 LYS A O 1
ATOM 771 N N . LEU A 1 101 ? -4.153 -14.666 7.049 1.00 90.69 101 LEU A N 1
ATOM 772 C CA . LEU A 1 101 ? -4.129 -14.935 5.611 1.00 90.69 101 LEU A CA 1
ATOM 773 C C . LEU A 1 101 ? -2.729 -15.256 5.068 1.00 90.69 101 LEU A C 1
ATOM 775 O O . LEU A 1 101 ? -2.595 -15.447 3.864 1.00 90.69 101 LEU A O 1
ATOM 779 N N . LYS A 1 102 ? -1.703 -15.332 5.927 1.00 90.06 102 LYS A N 1
ATOM 780 C CA . LYS A 1 102 ? -0.302 -15.562 5.543 1.00 90.06 102 LYS A CA 1
ATOM 781 C C . LYS A 1 102 ? 0.240 -14.510 4.569 1.00 90.06 102 LYS A C 1
ATOM 783 O O . LYS A 1 102 ? 1.072 -14.807 3.722 1.00 90.06 102 LYS A O 1
ATOM 788 N N . GLU A 1 103 ? -0.223 -13.267 4.689 1.00 90.44 103 GLU A N 1
ATOM 789 C CA . GLU A 1 103 ? 0.370 -12.125 3.975 1.00 90.44 103 GLU A CA 1
ATOM 790 C C . GLU A 1 103 ? 1.466 -11.436 4.798 1.00 90.44 103 GLU A C 1
ATOM 792 O O . GLU A 1 103 ? 2.239 -10.655 4.246 1.00 90.44 103 GLU A O 1
ATOM 797 N N . LEU A 1 104 ? 1.522 -11.704 6.108 1.00 92.88 104 LEU A N 1
ATOM 798 C CA . LEU A 1 104 ? 2.558 -11.232 7.028 1.00 92.88 104 LEU A CA 1
ATOM 799 C C . LEU A 1 104 ? 3.271 -12.438 7.653 1.00 92.88 104 LEU A C 1
ATOM 801 O O . LEU A 1 104 ? 2.610 -13.445 7.905 1.00 92.88 104 LEU A O 1
ATOM 805 N N . ASP A 1 105 ? 4.578 -12.340 7.900 1.00 91.44 105 ASP A N 1
ATOM 806 C CA . ASP A 1 105 ? 5.361 -13.406 8.542 1.00 91.44 105 ASP A CA 1
ATOM 807 C C . ASP A 1 105 ? 5.134 -13.481 10.063 1.00 91.44 105 ASP A C 1
ATOM 809 O O . ASP A 1 105 ? 4.810 -12.484 10.709 1.00 91.44 105 ASP A O 1
ATOM 813 N N . ASP A 1 106 ? 5.357 -14.662 10.647 1.00 92.56 106 ASP A N 1
ATOM 814 C CA . ASP A 1 106 ? 5.120 -14.915 12.077 1.00 92.56 106 ASP A CA 1
ATOM 815 C C . ASP A 1 106 ? 6.137 -14.231 13.006 1.00 92.56 106 ASP A C 1
ATOM 817 O O . ASP A 1 106 ? 5.840 -13.978 14.176 1.00 92.56 106 ASP A O 1
ATOM 821 N N . VAL A 1 107 ? 7.350 -13.948 12.518 1.00 92.31 107 VAL A N 1
ATOM 822 C CA . VAL A 1 107 ? 8.449 -13.456 13.364 1.00 92.31 107 VAL A CA 1
ATOM 823 C C . VAL A 1 107 ? 8.402 -11.938 13.490 1.00 92.31 107 VAL A C 1
ATOM 825 O O . VAL A 1 107 ? 8.521 -11.400 14.595 1.00 92.31 107 VAL A O 1
ATOM 828 N N . HIS A 1 108 ? 8.233 -11.237 12.367 1.00 89.94 108 HIS A N 1
ATOM 829 C CA . HIS A 1 108 ? 8.354 -9.782 12.317 1.00 89.94 108 HIS A CA 1
ATOM 830 C C . HIS A 1 108 ? 7.090 -9.056 11.837 1.00 89.94 108 HIS A C 1
ATOM 832 O O . HIS A 1 108 ? 7.056 -7.822 11.890 1.00 89.94 108 HIS A O 1
ATOM 838 N N . LEU A 1 109 ? 6.038 -9.778 11.427 1.00 89.06 109 LEU A N 1
ATOM 839 C CA . LEU A 1 109 ? 4.822 -9.224 10.814 1.00 89.06 109 LEU A CA 1
ATOM 840 C C . LEU A 1 109 ? 5.107 -8.324 9.596 1.00 89.06 109 LEU A C 1
ATOM 842 O O . LEU A 1 109 ? 4.365 -7.384 9.295 1.00 89.06 109 LEU A O 1
ATOM 846 N N . PHE A 1 110 ? 6.199 -8.596 8.899 1.00 90.06 110 PHE A N 1
ATOM 847 C CA . PHE A 1 110 ? 6.577 -8.036 7.621 1.00 90.06 110 PHE A CA 1
ATOM 848 C C . PHE A 1 110 ? 5.800 -8.686 6.475 1.00 90.06 110 PHE A C 1
ATOM 850 O O . PHE A 1 110 ? 5.460 -9.866 6.538 1.00 90.06 110 PHE A O 1
ATOM 857 N N . PRO A 1 111 ? 5.529 -7.931 5.394 1.00 87.44 111 PRO A N 1
ATOM 858 C CA . PRO A 1 111 ? 4.886 -8.480 4.211 1.00 87.44 111 PRO A CA 1
ATOM 859 C C . PRO A 1 111 ? 5.677 -9.649 3.627 1.00 87.44 111 PRO A C 1
ATOM 861 O O . PRO A 1 111 ? 6.861 -9.500 3.312 1.00 87.44 111 PRO A O 1
ATOM 864 N N . ILE A 1 112 ? 5.005 -10.779 3.417 1.00 84.44 112 ILE A N 1
ATOM 865 C CA . ILE A 1 112 ? 5.596 -11.923 2.729 1.00 84.44 112 ILE A CA 1
ATOM 866 C C . ILE A 1 112 ? 5.663 -11.590 1.232 1.00 84.44 112 ILE A C 1
ATOM 868 O O . ILE A 1 112 ? 4.641 -11.237 0.629 1.00 84.44 112 ILE A O 1
ATOM 872 N N . PRO A 1 113 ? 6.846 -11.659 0.595 1.00 73.19 113 PRO A N 1
ATOM 873 C CA . PRO A 1 113 ? 6.933 -11.496 -0.844 1.00 73.19 113 PRO A CA 1
ATOM 874 C C . PRO A 1 113 ? 6.161 -12.634 -1.514 1.00 73.19 113 PRO A C 1
ATOM 876 O O . PRO A 1 113 ? 6.462 -13.808 -1.309 1.00 73.19 113 PRO A O 1
ATOM 879 N N . ARG A 1 114 ? 5.172 -12.283 -2.343 1.00 66.62 114 ARG A N 1
ATOM 880 C CA . ARG A 1 114 ? 4.572 -13.232 -3.282 1.00 66.62 114 ARG A CA 1
ATOM 881 C C . ARG A 1 114 ? 5.641 -13.595 -4.309 1.00 66.62 114 ARG A C 1
ATOM 883 O O . ARG A 1 114 ? 5.820 -12.878 -5.291 1.00 66.62 114 ARG A O 1
ATOM 890 N N . LEU A 1 115 ? 6.381 -14.668 -4.043 1.00 51.19 115 LEU A N 1
ATOM 891 C CA . LEU A 1 115 ? 7.087 -15.401 -5.083 1.00 51.19 115 LEU A CA 1
ATOM 892 C C . LEU A 1 115 ? 5.984 -15.912 -6.003 1.00 51.19 115 LEU A C 1
ATOM 894 O O . LEU A 1 115 ? 5.173 -16.736 -5.592 1.00 51.19 115 LEU A O 1
ATOM 898 N N . ILE A 1 116 ? 5.867 -15.321 -7.189 1.00 50.81 116 ILE A N 1
ATOM 899 C CA . ILE A 1 116 ? 5.058 -15.907 -8.252 1.00 50.81 116 ILE A CA 1
ATOM 900 C C . ILE A 1 116 ? 5.720 -17.269 -8.474 1.00 50.81 116 ILE A C 1
ATOM 902 O O . ILE A 1 116 ? 6.902 -17.260 -8.825 1.00 50.81 116 ILE A O 1
ATOM 906 N N . PRO A 1 117 ? 5.071 -18.410 -8.171 1.00 43.62 117 PRO A N 1
ATOM 907 C CA . PRO A 1 117 ? 5.646 -19.674 -8.585 1.00 43.62 117 PRO A CA 1
ATOM 908 C C . PRO A 1 117 ? 5.856 -19.563 -10.094 1.00 43.62 117 PRO A C 1
ATOM 910 O O . PRO A 1 117 ? 4.955 -19.116 -10.808 1.00 43.62 117 PRO A O 1
ATOM 913 N N . GLU A 1 118 ? 7.056 -19.898 -10.561 1.00 46.28 118 GLU A N 1
ATOM 914 C CA . GLU A 1 118 ? 7.387 -20.053 -11.982 1.00 46.28 118 GLU A CA 1
ATOM 915 C C . GLU A 1 118 ? 6.646 -21.272 -12.569 1.00 46.28 118 GLU A C 1
ATOM 917 O O . GLU A 1 118 ? 7.209 -22.095 -13.281 1.00 46.28 118 GLU A O 1
ATOM 922 N N . GLU A 1 119 ? 5.372 -21.433 -12.209 1.00 44.16 119 GLU A N 1
ATOM 923 C CA . GLU A 1 119 ? 4.447 -22.370 -12.815 1.00 44.16 119 GLU A CA 1
ATOM 924 C C . GLU A 1 119 ? 4.112 -21.804 -14.193 1.00 44.16 119 GLU A C 1
ATOM 926 O O . GLU A 1 119 ? 3.248 -20.940 -14.361 1.00 44.16 119 GLU A O 1
ATOM 931 N N . GLU A 1 120 ? 4.929 -22.283 -15.129 1.00 42.38 120 GLU A N 1
ATOM 932 C CA . GLU A 1 120 ? 4.739 -22.325 -16.569 1.00 42.38 120 GLU A CA 1
ATOM 933 C C . GLU A 1 120 ? 4.616 -20.939 -17.218 1.00 42.38 120 GLU A C 1
ATOM 935 O O . GLU A 1 120 ? 3.544 -20.358 -17.406 1.00 42.38 120 GLU A O 1
ATOM 940 N N . GLU A 1 121 ? 5.768 -20.446 -17.684 1.00 42.19 121 GLU A N 1
ATOM 941 C CA . GLU A 1 121 ? 5.847 -19.841 -19.015 1.00 42.19 121 GLU A CA 1
ATOM 942 C C . GLU A 1 121 ? 5.316 -20.856 -20.051 1.00 42.19 121 GLU A C 1
ATOM 944 O O . GLU A 1 121 ? 6.061 -21.391 -20.865 1.00 42.19 121 GLU A O 1
ATOM 949 N N . GLU A 1 122 ? 4.015 -21.157 -20.039 1.00 41.69 122 GLU A N 1
ATOM 950 C CA . GLU A 1 122 ? 3.359 -21.490 -21.292 1.00 41.69 122 GLU A CA 1
ATOM 951 C C . GLU A 1 122 ? 3.479 -20.216 -22.126 1.00 41.69 122 GLU A C 1
ATOM 953 O O . GLU A 1 122 ? 2.796 -19.213 -21.885 1.00 41.69 122 GLU A O 1
ATOM 958 N N . GLU A 1 123 ? 4.432 -20.229 -23.059 1.00 41.62 123 GLU A N 1
ATOM 959 C CA . GLU A 1 123 ? 4.435 -19.367 -24.231 1.00 41.62 123 GLU A CA 1
ATOM 960 C C . GLU A 1 123 ? 3.100 -19.588 -24.947 1.00 41.62 123 GLU A C 1
ATOM 962 O O . GLU A 1 123 ? 2.984 -20.381 -25.879 1.00 41.62 123 GLU A O 1
ATOM 967 N N . LEU A 1 124 ? 2.047 -18.927 -24.460 1.00 37.03 124 LEU A N 1
ATOM 968 C CA . LEU A 1 124 ? 0.787 -18.866 -25.170 1.00 37.03 124 LEU A CA 1
ATOM 969 C C . LEU A 1 124 ? 1.114 -18.260 -26.537 1.00 37.03 124 LEU A C 1
ATOM 971 O O . LEU A 1 124 ? 1.706 -17.171 -26.574 1.00 37.03 124 LEU A O 1
ATOM 975 N N . PRO A 1 125 ? 0.776 -18.954 -27.640 1.00 35.62 125 PRO A N 1
ATOM 976 C CA . PRO A 1 125 ? 1.032 -18.458 -28.976 1.00 35.62 125 PRO A CA 1
ATOM 977 C C . PRO A 1 125 ? 0.511 -17.031 -29.100 1.00 35.62 125 PRO A C 1
ATOM 979 O O . PRO A 1 125 ? -0.556 -16.694 -28.583 1.00 35.62 125 PRO A O 1
ATOM 982 N N . ILE A 1 126 ? 1.294 -16.190 -29.771 1.00 43.69 126 ILE A N 1
ATOM 983 C CA . ILE A 1 126 ? 0.883 -14.849 -30.173 1.00 43.69 126 ILE A CA 1
ATOM 984 C C . ILE A 1 126 ? -0.241 -15.035 -31.197 1.00 43.69 126 ILE A C 1
ATOM 986 O O . ILE A 1 126 ? 0.003 -15.077 -32.399 1.00 43.69 126 ILE A O 1
ATOM 990 N N . GLU A 1 127 ? -1.468 -15.211 -30.723 1.00 36.09 127 GLU A N 1
ATOM 991 C CA . GLU A 1 127 ? -2.643 -14.994 -31.550 1.00 36.09 127 GLU A CA 1
ATOM 992 C C . GLU A 1 127 ? -2.949 -13.499 -31.482 1.00 36.09 127 GLU A C 1
ATOM 994 O O . GLU A 1 127 ? -3.497 -12.978 -30.507 1.00 36.09 127 GLU A O 1
ATOM 999 N N . ASP A 1 128 ? -2.492 -12.802 -32.525 1.00 42.53 128 ASP A N 1
ATOM 1000 C CA . ASP A 1 128 ? -3.033 -11.518 -32.952 1.00 42.53 128 ASP A CA 1
ATOM 1001 C C . ASP A 1 128 ? -4.520 -11.723 -33.251 1.00 42.53 128 ASP A C 1
ATOM 1003 O O . ASP A 1 128 ? -4.909 -11.961 -34.391 1.00 42.53 128 ASP A O 1
ATOM 1007 N N . ASP A 1 129 ? -5.369 -11.646 -32.232 1.00 34.28 129 ASP A N 1
ATOM 1008 C CA . ASP A 1 129 ? -6.766 -11.362 -32.489 1.00 34.28 129 ASP A CA 1
ATOM 1009 C C . ASP A 1 129 ? -7.413 -10.552 -31.373 1.00 34.28 129 ASP A C 1
ATOM 1011 O O . ASP A 1 129 ? -7.206 -10.745 -30.173 1.00 34.28 129 ASP A O 1
ATOM 1015 N N . ALA A 1 130 ? -8.194 -9.577 -31.817 1.00 43.41 130 ALA A N 1
ATOM 1016 C CA . ALA A 1 130 ? -8.866 -8.568 -31.022 1.00 43.41 130 ALA A CA 1
ATOM 1017 C C . ALA A 1 130 ? -10.037 -9.161 -30.213 1.00 43.41 130 ALA A C 1
ATOM 1019 O O . ALA A 1 130 ? -11.190 -8.752 -30.366 1.00 43.41 130 ALA A O 1
ATOM 1020 N N . SER A 1 131 ? -9.770 -10.121 -29.327 1.00 37.97 131 SER A N 1
ATOM 1021 C CA . SER A 1 131 ? -10.791 -10.688 -28.452 1.00 37.97 131 SER A CA 1
ATOM 1022 C C . SER A 1 131 ? -10.980 -9.812 -27.212 1.00 37.97 131 SER A C 1
ATOM 1024 O O . SER A 1 131 ? -10.185 -9.802 -26.270 1.00 37.97 131 SER A O 1
ATOM 1026 N N . VAL A 1 132 ? -12.070 -9.052 -27.268 1.00 42.44 132 VAL A N 1
ATOM 1027 C CA . VAL A 1 132 ? -12.710 -8.268 -26.208 1.00 42.44 132 VAL A CA 1
ATOM 1028 C C . VAL A 1 132 ? -12.641 -8.985 -24.846 1.00 42.44 132 VAL A C 1
ATOM 1030 O O . VAL A 1 132 ? -13.028 -10.152 -24.761 1.00 42.44 132 VAL A O 1
ATOM 1033 N N . PRO A 1 133 ? -12.228 -8.314 -23.750 1.00 38.00 133 PRO A N 1
ATOM 1034 C CA . PRO A 1 133 ? -12.298 -8.914 -22.424 1.00 38.00 133 PRO A CA 1
ATOM 1035 C C . PRO A 1 133 ? -13.768 -9.150 -22.064 1.00 38.00 133 PRO A C 1
ATOM 1037 O O . PRO A 1 133 ? -14.567 -8.211 -22.062 1.00 38.00 133 PRO A O 1
ATOM 1040 N N . GLN A 1 134 ? -14.135 -10.392 -21.743 1.00 33.97 134 GLN A N 1
ATOM 1041 C CA . GLN A 1 134 ? -15.448 -10.703 -21.181 1.00 33.97 134 GLN A CA 1
ATOM 1042 C C . GLN A 1 134 ? -15.658 -9.888 -19.898 1.00 33.97 134 GLN A C 1
ATOM 1044 O O . GLN A 1 134 ? -15.007 -10.100 -18.874 1.00 33.97 134 GLN A O 1
ATOM 1049 N N . HIS A 1 135 ? -16.571 -8.920 -19.981 1.00 43.69 135 HIS A N 1
ATOM 1050 C CA . HIS A 1 135 ? -17.002 -8.094 -18.866 1.00 43.69 135 HIS A CA 1
ATOM 1051 C C . HIS A 1 135 ? -17.851 -8.921 -17.900 1.00 43.69 135 HIS A C 1
ATOM 1053 O O . HIS A 1 135 ? -19.076 -8.964 -17.989 1.00 43.69 135 HIS A O 1
ATOM 1059 N N . HIS A 1 136 ? -17.192 -9.526 -16.922 1.00 37.03 136 HIS A N 1
ATOM 1060 C CA . HIS A 1 136 ? -17.824 -9.841 -15.651 1.00 37.03 136 HIS A CA 1
ATOM 1061 C C . HIS A 1 136 ? -17.398 -8.755 -14.667 1.00 37.03 136 HIS A C 1
ATOM 1063 O O . HIS A 1 136 ? -16.214 -8.445 -14.548 1.00 37.03 136 HIS A O 1
ATOM 1069 N N . GLY A 1 137 ? -18.375 -8.096 -14.039 1.00 44.19 137 GLY A N 1
ATOM 1070 C CA . GLY A 1 137 ? -18.120 -7.028 -13.077 1.00 44.19 137 GLY A CA 1
ATOM 1071 C C . GLY A 1 137 ? -17.050 -7.440 -12.064 1.00 44.19 137 GLY A C 1
ATOM 1072 O O . GLY A 1 137 ? -17.087 -8.559 -11.557 1.00 44.19 137 GLY A O 1
ATOM 1073 N N . ASN A 1 138 ? -16.143 -6.499 -11.777 1.00 44.59 138 ASN A N 1
ATOM 1074 C CA . ASN A 1 138 ? -14.972 -6.569 -10.891 1.00 44.59 138 ASN A CA 1
ATOM 1075 C C . ASN A 1 138 ? -13.634 -6.784 -11.622 1.00 44.59 138 ASN A C 1
ATOM 1077 O O . ASN A 1 138 ? -13.214 -7.901 -11.887 1.00 44.59 138 ASN A O 1
ATOM 1081 N N . VAL A 1 139 ? -12.974 -5.648 -11.884 1.00 46.44 139 VAL A N 1
ATOM 1082 C CA . VAL A 1 139 ? -11.543 -5.416 -12.161 1.00 46.44 139 VAL A CA 1
ATOM 1083 C C . VAL A 1 139 ? -10.720 -6.651 -12.549 1.00 46.44 139 VAL A C 1
ATOM 1085 O O . VAL A 1 139 ? -10.281 -7.429 -11.702 1.00 46.44 139 VAL A O 1
ATOM 1088 N N . THR A 1 140 ? -10.413 -6.755 -13.839 1.00 45.59 140 THR A N 1
ATOM 1089 C CA . THR A 1 140 ? -9.466 -7.720 -14.398 1.00 45.59 140 THR A CA 1
ATOM 1090 C C . THR A 1 140 ? -8.059 -7.443 -13.862 1.00 45.59 140 THR A C 1
ATOM 1092 O O . THR A 1 140 ? -7.469 -6.393 -14.120 1.00 45.59 140 THR A O 1
ATOM 1095 N N . ILE A 1 141 ? -7.503 -8.384 -13.097 1.00 48.34 141 ILE A N 1
ATOM 1096 C CA . ILE A 1 141 ? -6.108 -8.322 -12.649 1.00 48.34 141 ILE A CA 1
ATOM 1097 C C . ILE A 1 141 ? -5.230 -8.709 -13.843 1.00 48.34 141 ILE A C 1
ATOM 1099 O O . ILE A 1 141 ? -5.012 -9.886 -14.116 1.00 48.34 141 ILE A O 1
ATOM 1103 N N . CYS A 1 142 ? -4.724 -7.717 -14.572 1.00 50.91 142 CYS A N 1
ATOM 1104 C CA . CYS A 1 142 ? -3.772 -7.957 -15.652 1.00 50.91 142 CYS A CA 1
ATOM 1105 C C . CYS A 1 142 ? -2.372 -8.221 -15.074 1.00 50.91 142 CYS A C 1
ATOM 1107 O O . CYS A 1 142 ? -1.855 -7.438 -14.266 1.00 50.91 142 CYS A O 1
ATOM 1109 N N . LYS A 1 143 ? -1.724 -9.314 -15.503 1.00 55.59 143 LYS A N 1
ATOM 1110 C CA . LYS A 1 143 ? -0.295 -9.536 -15.234 1.00 55.59 143 LYS A CA 1
ATOM 1111 C C . LYS A 1 143 ? 0.499 -8.408 -15.904 1.00 55.59 143 LYS A C 1
ATOM 1113 O O . LYS A 1 143 ? 0.252 -8.075 -17.064 1.00 55.59 143 LYS A O 1
ATOM 1118 N N . ARG A 1 144 ? 1.440 -7.796 -15.177 1.00 58.94 144 ARG A N 1
ATOM 1119 C CA . ARG A 1 144 ? 2.311 -6.750 -15.729 1.00 58.94 144 ARG A CA 1
ATOM 1120 C C . ARG A 1 144 ? 3.208 -7.389 -16.785 1.00 58.94 144 ARG A C 1
ATOM 1122 O O . ARG A 1 144 ? 4.142 -8.101 -16.436 1.00 58.94 144 ARG A O 1
ATOM 1129 N N . ARG A 1 145 ? 2.922 -7.136 -18.060 1.00 67.19 145 ARG A N 1
ATOM 1130 C CA . ARG A 1 145 ? 3.789 -7.552 -19.163 1.00 67.19 145 ARG A CA 1
ATOM 1131 C C . ARG A 1 145 ? 4.848 -6.489 -19.412 1.00 67.19 145 ARG A C 1
ATOM 1133 O O . ARG A 1 145 ? 4.561 -5.291 -19.378 1.00 67.19 145 ARG A O 1
ATOM 1140 N N . PHE A 1 146 ? 6.075 -6.937 -19.632 1.00 74.31 146 PHE A N 1
ATOM 1141 C CA . PHE A 1 146 ? 7.147 -6.082 -20.109 1.00 74.31 146 PHE A CA 1
ATOM 1142 C C . PHE A 1 146 ? 7.067 -6.033 -21.641 1.00 74.31 146 PHE A C 1
ATOM 1144 O O . PHE A 1 146 ? 6.943 -7.096 -22.251 1.00 74.31 146 PHE A O 1
ATOM 1151 N N . PRO A 1 147 ? 7.072 -4.850 -22.282 1.00 78.44 147 PRO A N 1
ATOM 1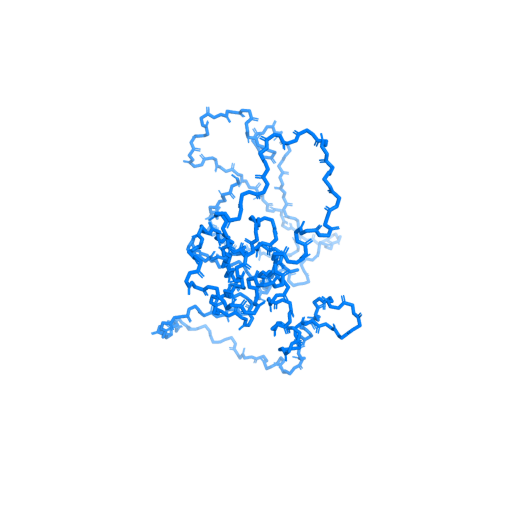152 C CA . PRO A 1 147 ? 7.006 -4.789 -23.735 1.00 78.44 147 PRO A CA 1
ATOM 1153 C C . PRO A 1 147 ? 8.215 -5.493 -24.352 1.00 78.44 147 PRO A C 1
ATOM 1155 O O . PRO A 1 147 ? 9.352 -5.214 -23.970 1.00 78.44 147 PRO A O 1
ATOM 1158 N N . ALA A 1 148 ? 7.970 -6.371 -25.326 1.00 81.12 148 ALA A N 1
ATOM 1159 C CA . ALA A 1 148 ? 9.021 -7.164 -25.962 1.00 81.12 148 ALA A CA 1
ATOM 1160 C C . ALA A 1 148 ? 10.127 -6.295 -26.591 1.00 81.12 148 ALA A C 1
ATOM 1162 O O . ALA A 1 148 ? 11.288 -6.683 -26.564 1.00 81.12 148 ALA A O 1
ATOM 1163 N N . CYS A 1 149 ? 9.793 -5.081 -27.055 1.00 82.50 149 CYS A N 1
ATOM 1164 C CA . CYS A 1 149 ? 10.748 -4.115 -27.613 1.00 82.50 149 CYS A CA 1
ATOM 1165 C C . CYS A 1 149 ? 11.793 -3.592 -26.608 1.00 82.50 149 CYS A C 1
ATOM 1167 O O . CYS A 1 149 ? 12.724 -2.887 -26.992 1.00 82.50 149 CYS A O 1
ATOM 1169 N N . PHE A 1 150 ? 11.639 -3.890 -25.314 1.00 86.00 150 PHE A N 1
ATOM 1170 C CA . PHE A 1 150 ? 12.640 -3.580 -24.294 1.00 86.00 150 PHE A CA 1
ATOM 1171 C C . PHE A 1 150 ? 13.442 -4.811 -23.842 1.00 86.00 150 PHE A C 1
ATOM 1173 O O . PHE A 1 150 ? 14.355 -4.696 -23.019 1.00 86.00 150 PHE A O 1
ATOM 1180 N N . SER A 1 151 ? 13.144 -5.997 -24.370 1.00 86.12 151 SER A N 1
ATOM 1181 C CA . SER A 1 151 ? 13.904 -7.215 -24.091 1.00 86.12 151 SER A CA 1
ATOM 1182 C C . SER A 1 151 ? 15.192 -7.202 -24.908 1.00 86.12 151 SER A C 1
ATOM 1184 O O . SER A 1 151 ? 15.142 -7.102 -26.124 1.00 86.12 151 SER A O 1
ATOM 1186 N N . ASN A 1 152 ? 16.366 -7.304 -24.275 1.00 84.94 152 ASN A N 1
ATOM 1187 C CA . ASN A 1 152 ? 17.675 -7.257 -24.959 1.00 84.94 152 ASN A CA 1
ATOM 1188 C C . ASN A 1 152 ? 17.931 -5.975 -25.781 1.00 84.94 152 ASN A C 1
ATOM 1190 O O . ASN A 1 152 ? 18.710 -5.967 -26.729 1.00 84.94 152 ASN A O 1
ATOM 1194 N N . CYS A 1 153 ? 17.316 -4.859 -25.391 1.00 89.69 153 CYS A N 1
ATOM 1195 C CA . CYS A 1 153 ? 17.333 -3.603 -26.141 1.00 89.69 153 CYS A CA 1
ATOM 1196 C C . CYS A 1 153 ? 18.517 -2.672 -25.789 1.00 89.69 153 CYS A C 1
ATOM 1198 O O . CYS A 1 153 ? 18.450 -1.455 -26.006 1.00 89.69 153 CYS A O 1
ATOM 1200 N N . ARG A 1 154 ? 19.571 -3.217 -25.160 1.00 91.12 154 ARG A N 1
ATOM 1201 C CA . ARG A 1 154 ? 20.725 -2.437 -24.686 1.00 91.12 154 ARG A CA 1
ATOM 1202 C C . ARG A 1 154 ? 21.573 -1.972 -25.875 1.00 91.12 154 ARG A C 1
ATOM 1204 O O . ARG A 1 154 ? 21.816 -2.776 -26.773 1.00 91.12 154 ARG A O 1
ATOM 1211 N N . PRO A 1 155 ? 22.070 -0.724 -25.868 1.00 92.56 155 PRO A N 1
ATOM 1212 C CA . PRO A 1 155 ? 22.889 -0.220 -26.960 1.00 92.56 155 PRO A CA 1
ATOM 1213 C C . PRO A 1 155 ? 24.195 -0.992 -27.107 1.00 92.56 155 PRO A C 1
ATOM 1215 O O . PRO A 1 155 ? 24.928 -1.175 -26.132 1.00 92.56 155 PRO A O 1
ATOM 1218 N N . ILE A 1 156 ? 24.498 -1.413 -28.332 1.00 88.50 156 ILE A N 1
ATOM 1219 C CA . ILE A 1 156 ? 25.742 -2.115 -28.653 1.00 88.50 156 ILE A CA 1
ATOM 1220 C C . ILE A 1 156 ? 26.665 -1.146 -29.402 1.00 88.50 156 ILE A C 1
ATOM 1222 O O . ILE A 1 156 ? 26.227 -0.502 -30.364 1.00 88.50 156 ILE A O 1
ATOM 1226 N N . PRO A 1 157 ? 27.940 -1.008 -28.987 1.00 90.00 157 PRO A N 1
ATOM 1227 C CA . PRO A 1 157 ? 28.896 -0.168 -29.693 1.00 90.00 157 PRO A CA 1
ATOM 1228 C C . PRO A 1 157 ? 29.013 -0.565 -31.165 1.00 90.00 157 PRO A C 1
ATOM 1230 O O . PRO A 1 157 ? 29.063 -1.748 -31.492 1.00 90.00 157 PRO A O 1
ATOM 1233 N N . ARG A 1 158 ? 29.126 0.435 -32.048 1.00 91.56 158 ARG A N 1
ATOM 1234 C CA . ARG A 1 158 ? 29.284 0.257 -33.506 1.00 91.56 158 ARG A CA 1
ATOM 1235 C C . ARG A 1 158 ? 28.078 -0.373 -34.217 1.00 91.56 158 ARG A C 1
ATOM 1237 O O . ARG A 1 158 ? 28.189 -0.708 -35.391 1.00 91.56 158 ARG A O 1
ATOM 1244 N N . GLN A 1 159 ? 26.940 -0.496 -33.539 1.00 91.25 159 GLN A N 1
ATOM 1245 C CA . GLN A 1 159 ? 25.666 -0.862 -34.151 1.00 91.25 159 GLN A CA 1
ATOM 1246 C C . GLN A 1 159 ? 24.734 0.355 -34.239 1.00 91.25 159 GLN A C 1
ATOM 1248 O O . GLN A 1 159 ? 24.884 1.300 -33.453 1.00 91.25 159 GLN A O 1
ATOM 1253 N N . PRO A 1 160 ? 23.787 0.367 -35.194 1.00 91.56 160 PRO A N 1
ATOM 1254 C CA . PRO A 1 160 ? 22.751 1.389 -35.230 1.00 91.56 160 PRO A CA 1
ATOM 1255 C C . PRO A 1 160 ? 21.896 1.309 -33.960 1.00 91.56 160 PRO A C 1
ATOM 1257 O O . PRO A 1 160 ? 21.511 0.228 -33.522 1.00 91.56 160 PRO A O 1
ATOM 126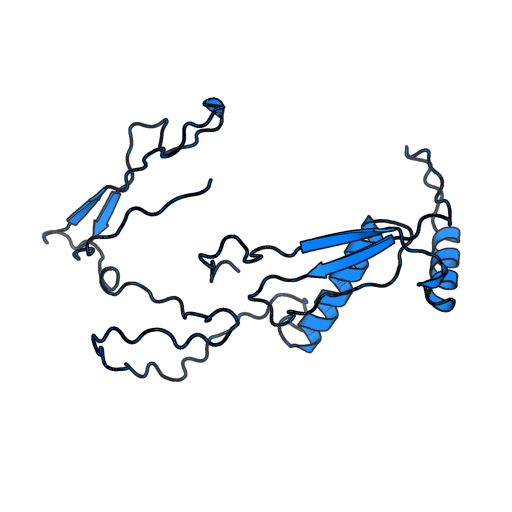0 N N . ASN A 1 161 ? 21.620 2.465 -33.364 1.00 93.62 161 ASN A N 1
ATOM 1261 C CA . ASN A 1 161 ? 20.772 2.605 -32.186 1.00 93.62 161 ASN A CA 1
ATOM 1262 C C . ASN A 1 161 ? 19.773 3.740 -32.422 1.00 93.62 161 ASN A C 1
ATOM 1264 O O . ASN A 1 161 ? 20.032 4.659 -33.200 1.00 93.62 161 ASN A O 1
ATOM 1268 N N . PHE A 1 162 ? 18.653 3.685 -31.717 1.00 93.94 162 PHE A N 1
ATOM 1269 C CA . PHE A 1 162 ? 17.572 4.654 -31.784 1.00 93.94 162 PHE A CA 1
ATOM 1270 C C . PHE A 1 162 ? 17.562 5.512 -30.520 1.00 93.94 162 PHE A C 1
ATOM 1272 O O . PHE A 1 162 ? 17.754 5.009 -29.410 1.00 93.94 162 PHE A O 1
ATOM 1279 N N . VAL A 1 163 ? 17.323 6.811 -30.696 1.00 94.06 163 VAL A N 1
ATOM 1280 C CA . VAL A 1 163 ? 17.128 7.764 -29.600 1.00 94.06 163 VAL A CA 1
ATOM 1281 C C . VAL A 1 163 ? 15.706 8.297 -29.682 1.00 94.06 163 VAL A C 1
ATOM 1283 O O . VAL A 1 163 ? 15.342 8.953 -30.656 1.00 94.06 163 VAL A O 1
ATOM 1286 N N . TYR A 1 164 ? 14.912 8.023 -28.653 1.00 93.06 164 TYR A N 1
ATOM 1287 C CA . TYR A 1 164 ? 13.543 8.510 -28.514 1.00 93.06 164 TYR A CA 1
ATOM 1288 C C . TYR A 1 164 ? 13.497 9.642 -27.499 1.00 93.06 164 TYR A C 1
ATOM 1290 O O . TYR A 1 164 ? 14.047 9.514 -26.409 1.00 93.06 164 TYR A O 1
ATOM 1298 N N . LEU A 1 165 ? 12.821 10.737 -27.833 1.00 91.19 165 LEU A N 1
ATOM 1299 C CA . LEU A 1 165 ? 12.643 11.868 -26.930 1.00 91.19 165 LEU A CA 1
ATOM 1300 C C . LEU A 1 165 ? 11.431 11.637 -26.020 1.00 91.19 165 LEU A C 1
ATOM 1302 O O . LEU A 1 165 ? 10.347 11.321 -26.508 1.00 91.19 165 LEU A O 1
ATOM 1306 N N . ILE A 1 166 ? 11.599 11.833 -24.714 1.00 89.38 166 ILE A N 1
ATOM 1307 C CA . ILE A 1 166 ? 10.481 11.915 -23.771 1.00 89.38 166 ILE A CA 1
ATOM 1308 C C . ILE A 1 166 ? 10.149 13.395 -23.610 1.00 89.38 166 ILE A C 1
ATOM 1310 O O . ILE A 1 166 ? 10.875 14.136 -22.944 1.00 89.38 166 ILE A O 1
ATOM 1314 N N . ASP A 1 167 ? 9.063 13.818 -24.249 1.00 85.31 167 ASP A N 1
ATOM 1315 C CA . ASP A 1 167 ? 8.607 15.205 -24.226 1.00 85.31 167 ASP A CA 1
ATOM 1316 C C . ASP A 1 167 ? 7.373 15.359 -23.334 1.00 85.31 167 ASP A C 1
ATOM 1318 O O . ASP A 1 167 ? 6.499 14.489 -23.292 1.00 85.31 167 ASP A O 1
ATOM 1322 N N . PHE A 1 168 ? 7.303 16.478 -22.616 1.00 83.19 168 PHE A N 1
ATOM 1323 C CA . PHE A 1 168 ? 6.213 16.777 -21.694 1.00 83.19 168 PHE A CA 1
ATOM 1324 C C . PHE A 1 168 ? 5.445 17.994 -22.192 1.00 83.19 168 PHE A C 1
ATOM 1326 O O . PHE A 1 168 ? 6.021 19.053 -22.427 1.00 83.19 168 PHE A O 1
ATOM 1333 N N . MET A 1 169 ? 4.126 17.857 -22.306 1.00 80.00 169 MET A N 1
ATOM 1334 C CA . MET A 1 169 ? 3.243 18.949 -22.706 1.00 80.00 169 MET A CA 1
ATOM 1335 C C . MET A 1 169 ? 2.218 19.230 -21.613 1.00 80.00 169 MET A C 1
ATOM 1337 O O . MET A 1 169 ? 1.525 18.328 -21.137 1.00 80.00 169 MET A O 1
ATOM 1341 N N . LEU A 1 170 ? 2.098 20.499 -21.227 1.00 76.75 170 LEU A N 1
ATOM 1342 C CA . LEU A 1 170 ? 1.116 20.933 -20.243 1.00 76.75 170 LEU A CA 1
ATOM 1343 C C . LEU A 1 170 ? -0.264 21.039 -20.910 1.00 76.75 170 LEU A C 1
ATOM 1345 O O . LEU A 1 170 ? -0.541 21.989 -21.635 1.00 76.75 170 LEU A O 1
ATOM 1349 N N . MET A 1 171 ? -1.137 20.061 -20.664 1.00 76.25 171 MET A N 1
ATOM 1350 C CA . MET A 1 171 ? -2.490 20.040 -21.246 1.00 76.25 171 MET A CA 1
ATOM 1351 C C . MET A 1 171 ? -3.469 20.997 -20.556 1.00 76.25 171 MET A C 1
ATOM 1353 O O . MET A 1 171 ? -4.435 21.443 -21.170 1.00 76.25 171 MET A O 1
ATOM 1357 N N . LYS A 1 172 ? -3.245 21.310 -19.275 1.00 71.69 172 LYS A N 1
ATOM 1358 C CA . LYS A 1 172 ? -4.052 22.268 -18.510 1.00 71.69 172 LYS A CA 1
ATOM 1359 C C . LYS A 1 172 ? -3.128 23.272 -17.826 1.00 71.69 172 LYS A C 1
ATOM 1361 O O . LYS A 1 172 ? -2.227 22.829 -17.114 1.00 71.69 172 LYS A O 1
ATOM 1366 N N . PRO A 1 173 ? -3.338 24.587 -18.000 1.00 64.56 173 PRO A N 1
ATOM 1367 C CA . PRO A 1 173 ? -2.499 25.590 -17.363 1.00 64.56 173 PRO A CA 1
ATOM 1368 C C . PRO A 1 173 ? -2.575 25.441 -15.840 1.00 64.56 173 PRO A C 1
ATOM 1370 O O . PRO A 1 173 ? -3.659 25.458 -15.254 1.00 64.56 173 PRO A O 1
ATOM 1373 N N . CYS A 1 174 ? -1.418 25.270 -15.200 1.00 60.69 174 CYS A N 1
ATOM 1374 C CA . CYS A 1 174 ? -1.323 25.339 -13.750 1.00 60.69 174 CYS A CA 1
ATOM 1375 C C . CYS A 1 174 ? -1.470 26.808 -13.341 1.00 60.69 174 CYS A C 1
ATOM 1377 O O . CYS A 1 174 ? -0.716 27.657 -13.810 1.00 60.69 174 CYS A O 1
ATOM 1379 N N . LEU A 1 175 ? -2.432 27.106 -12.467 1.00 64.38 175 LEU A N 1
ATOM 1380 C CA . LEU A 1 175 ? -2.641 28.459 -11.934 1.00 64.38 175 LEU A CA 1
ATOM 1381 C C . LEU A 1 175 ? -1.445 28.952 -11.101 1.00 64.38 175 LEU A C 1
ATOM 1383 O O . LEU A 1 175 ? -1.274 30.154 -10.929 1.00 64.38 175 LEU A O 1
ATOM 1387 N N . ASP A 1 176 ? -0.626 28.032 -10.585 1.00 65.88 176 ASP A N 1
ATOM 1388 C CA . ASP A 1 176 ? 0.521 28.319 -9.727 1.00 65.88 176 ASP A CA 1
ATOM 1389 C C . ASP A 1 176 ? 1.812 27.836 -10.399 1.00 65.88 176 ASP A C 1
ATOM 1391 O O . ASP A 1 176 ? 2.198 26.667 -10.300 1.00 65.88 176 ASP A O 1
ATOM 1395 N N . VAL A 1 177 ? 2.468 28.750 -11.118 1.00 63.47 177 VAL A N 1
ATOM 1396 C CA . VAL A 1 177 ? 3.684 28.462 -11.893 1.00 63.47 177 VAL A CA 1
ATOM 1397 C C . VAL A 1 177 ? 4.845 27.954 -11.028 1.00 63.47 177 VAL A C 1
ATOM 1399 O O . VAL A 1 177 ? 5.678 27.185 -11.498 1.00 63.47 177 VAL A O 1
ATOM 1402 N N . ASN A 1 178 ? 4.853 28.304 -9.737 1.00 64.06 178 ASN A N 1
ATOM 1403 C CA . ASN A 1 178 ? 5.894 27.914 -8.782 1.00 64.06 178 ASN A CA 1
ATOM 1404 C C . ASN A 1 178 ? 5.804 26.440 -8.357 1.00 64.06 178 ASN A C 1
ATOM 1406 O O . ASN A 1 178 ? 6.712 25.932 -7.702 1.00 64.06 178 ASN A O 1
ATOM 1410 N N . LYS A 1 179 ? 4.708 25.753 -8.705 1.00 63.97 179 LYS A N 1
ATOM 1411 C CA . LYS A 1 179 ? 4.522 24.315 -8.467 1.00 63.97 179 LYS A CA 1
ATOM 1412 C C . LYS A 1 179 ? 4.871 23.451 -9.679 1.00 63.97 179 LYS A C 1
ATOM 1414 O O . LYS A 1 179 ? 4.737 22.232 -9.592 1.00 63.97 179 LYS A O 1
ATOM 1419 N N . LEU A 1 180 ? 5.300 24.039 -10.801 1.00 63.22 180 LEU A N 1
ATOM 1420 C CA . LEU A 1 180 ? 5.814 23.240 -11.911 1.00 63.22 180 LEU A CA 1
ATOM 1421 C C . LEU A 1 180 ? 7.204 22.699 -11.558 1.00 63.22 180 LEU A C 1
ATOM 1423 O O . LEU A 1 180 ? 8.141 23.450 -11.309 1.00 63.22 180 LEU A O 1
ATOM 1427 N N . PHE A 1 181 ? 7.323 21.373 -11.551 1.00 62.69 181 PHE A N 1
ATOM 1428 C CA . PHE A 1 181 ? 8.591 20.664 -11.391 1.00 62.69 181 PHE A CA 1
ATOM 1429 C C . PHE A 1 181 ? 9.247 20.348 -12.750 1.00 62.69 181 PHE A C 1
ATOM 1431 O O . PHE A 1 181 ? 8.745 20.740 -13.803 1.00 62.69 181 PHE A O 1
ATOM 1438 N N . LEU A 1 182 ? 10.406 19.677 -12.690 1.00 55.44 182 LEU A N 1
ATOM 1439 C CA . LEU A 1 182 ? 11.402 19.423 -13.743 1.00 55.44 182 LEU A CA 1
ATOM 1440 C C . LEU A 1 182 ? 10.937 18.528 -14.921 1.00 55.44 182 LEU A C 1
ATOM 1442 O O . LEU A 1 182 ? 11.517 17.469 -15.164 1.00 55.44 182 LEU A O 1
ATOM 1446 N N . PRO A 1 183 ? 9.951 18.951 -15.720 1.00 61.28 183 PRO A N 1
ATOM 1447 C CA . PRO A 1 183 ? 10.285 18.985 -17.149 1.00 61.28 183 PRO A CA 1
ATOM 1448 C C . PRO A 1 183 ? 10.061 20.341 -17.823 1.00 61.28 183 PRO A C 1
ATOM 1450 O O . PRO A 1 183 ? 10.481 20.516 -18.959 1.00 61.28 183 PRO A O 1
ATOM 1453 N N . PHE A 1 184 ? 9.444 21.312 -17.143 1.00 65.44 184 PHE A N 1
ATOM 1454 C CA . PHE A 1 184 ? 9.080 22.598 -17.764 1.00 65.44 184 PHE A CA 1
ATOM 1455 C C . PHE A 1 184 ? 10.074 23.736 -17.499 1.00 65.44 184 PHE A C 1
ATOM 1457 O O . PHE A 1 184 ? 9.972 24.792 -18.113 1.00 65.44 184 PHE A O 1
ATOM 1464 N N . VAL A 1 185 ? 11.016 23.536 -16.573 1.00 66.94 185 VAL A N 1
ATOM 1465 C CA . VAL A 1 185 ? 11.937 24.583 -16.091 1.00 66.94 185 VAL A CA 1
ATOM 1466 C C . VAL A 1 185 ? 13.358 24.412 -16.641 1.00 66.94 185 VAL A C 1
ATOM 1468 O O . VAL A 1 185 ? 14.138 25.358 -16.626 1.00 66.94 185 VAL A O 1
ATOM 1471 N N . VAL A 1 186 ? 13.716 23.220 -17.130 1.00 72.31 186 VAL A N 1
ATOM 1472 C CA . VAL A 1 186 ? 15.096 22.886 -17.516 1.00 72.31 186 VAL A CA 1
ATOM 1473 C C . VAL A 1 186 ? 15.178 22.575 -19.008 1.00 72.31 186 VAL A C 1
ATOM 1475 O O . VAL A 1 186 ? 14.326 21.876 -19.544 1.00 72.31 186 VAL A O 1
ATOM 1478 N N . GLU A 1 187 ? 16.227 23.066 -19.670 1.00 73.38 187 GLU A N 1
ATOM 1479 C CA . GLU A 1 187 ? 16.471 22.861 -21.109 1.00 73.38 187 GLU A CA 1
ATOM 1480 C C . GLU A 1 187 ? 16.902 21.429 -21.466 1.00 73.38 187 GLU A C 1
ATOM 1482 O O . GLU A 1 187 ? 16.856 21.015 -22.625 1.00 73.38 187 GLU A O 1
ATOM 1487 N N . THR A 1 188 ? 17.320 20.643 -20.475 1.00 78.38 188 THR A N 1
ATOM 1488 C CA . THR A 1 188 ? 17.699 19.245 -20.659 1.00 78.38 188 THR A CA 1
ATOM 1489 C C . THR A 1 188 ? 16.454 18.384 -20.801 1.00 78.38 188 THR A C 1
ATOM 1491 O O . THR A 1 188 ? 15.641 18.304 -19.878 1.00 78.38 188 THR A O 1
ATOM 1494 N N . LYS A 1 189 ? 16.335 17.688 -21.930 1.00 82.50 189 LYS A N 1
ATOM 1495 C CA . LYS A 1 189 ? 15.262 16.722 -22.168 1.00 82.50 189 LYS A CA 1
ATOM 1496 C C . LYS A 1 189 ? 15.687 15.305 -21.799 1.00 82.50 189 LYS A C 1
ATOM 1498 O O . LYS A 1 189 ? 16.862 14.950 -21.868 1.00 82.50 189 LYS A O 1
ATOM 1503 N N . LEU A 1 190 ? 14.707 14.489 -21.431 1.00 87.94 190 LEU A N 1
ATOM 1504 C CA . LEU A 1 190 ? 14.907 13.062 -21.212 1.00 87.94 190 LEU A CA 1
ATOM 1505 C C . LEU A 1 190 ? 14.810 12.320 -22.546 1.00 87.94 190 LEU A C 1
ATOM 1507 O O . LEU A 1 190 ? 13.992 12.659 -23.400 1.00 87.94 190 LEU A O 1
ATOM 1511 N N . ALA A 1 191 ? 15.634 11.292 -22.715 1.00 91.56 191 ALA A N 1
ATOM 1512 C CA . ALA A 1 191 ? 15.623 10.456 -23.904 1.00 91.56 191 ALA A CA 1
ATOM 1513 C C . ALA A 1 191 ? 15.876 8.986 -23.555 1.00 91.56 191 ALA A C 1
ATOM 1515 O O . ALA A 1 191 ? 16.539 8.670 -22.566 1.00 91.56 191 ALA A O 1
ATOM 1516 N N . ILE A 1 192 ? 15.357 8.091 -24.391 1.00 93.19 192 ILE A N 1
ATOM 1517 C CA . ILE A 1 192 ? 15.585 6.648 -24.329 1.00 93.19 192 ILE A CA 1
ATOM 1518 C C . ILE A 1 192 ? 16.529 6.287 -25.469 1.00 93.19 192 ILE A C 1
ATOM 1520 O O . ILE A 1 192 ? 16.199 6.497 -26.633 1.00 93.19 192 ILE A O 1
ATOM 1524 N N . LEU A 1 193 ? 17.687 5.726 -25.133 1.00 94.00 193 LEU A N 1
ATOM 1525 C CA . LEU A 1 193 ? 18.623 5.151 -26.094 1.00 94.00 193 LEU A CA 1
ATOM 1526 C C . LEU A 1 193 ? 18.459 3.629 -26.097 1.00 94.00 193 LEU A C 1
ATOM 1528 O O . LEU A 1 193 ? 18.609 2.989 -25.054 1.00 94.00 193 LEU A O 1
ATOM 1532 N N . THR A 1 194 ? 18.172 3.045 -27.257 1.00 94.19 194 THR A N 1
ATOM 1533 C CA . THR A 1 194 ? 17.916 1.606 -27.381 1.00 94.19 194 THR A CA 1
ATOM 1534 C C . THR A 1 194 ? 18.354 1.047 -28.734 1.00 94.19 194 THR A C 1
ATOM 1536 O O . THR A 1 194 ? 18.374 1.761 -29.733 1.00 94.19 194 THR A O 1
ATOM 1539 N N . SER A 1 195 ? 18.713 -0.237 -28.774 1.00 93.88 195 SER A N 1
ATOM 1540 C CA . SER A 1 195 ? 19.010 -0.967 -30.013 1.00 93.88 195 SER A CA 1
ATOM 1541 C C . SER A 1 195 ? 17.760 -1.469 -30.748 1.00 93.88 195 SER A C 1
ATOM 1543 O O . SER A 1 195 ? 17.873 -1.945 -31.875 1.00 93.88 195 SER A O 1
ATOM 1545 N N . GLN A 1 196 ? 16.570 -1.361 -30.145 1.00 91.69 196 GLN A N 1
ATOM 1546 C CA . GLN A 1 196 ? 15.310 -1.831 -30.728 1.00 91.69 196 GLN A CA 1
ATOM 1547 C C . GLN A 1 196 ? 14.345 -0.689 -31.021 1.00 91.69 196 GLN A C 1
ATOM 1549 O O . GLN A 1 196 ? 14.383 0.368 -30.394 1.00 91.69 196 GLN A O 1
ATOM 1554 N N . VAL A 1 197 ? 13.455 -0.919 -31.985 1.00 92.06 197 VAL A N 1
ATOM 1555 C CA . VAL A 1 197 ? 12.430 0.055 -32.347 1.00 92.06 197 VAL A CA 1
ATOM 1556 C C . VAL A 1 197 ? 11.277 -0.029 -31.349 1.00 92.06 197 VAL A C 1
ATOM 1558 O O . VAL A 1 197 ? 10.652 -1.076 -31.192 1.00 92.06 197 VAL A O 1
ATOM 1561 N N . ILE A 1 198 ? 10.979 1.089 -30.693 1.00 91.62 198 ILE A N 1
ATOM 1562 C CA . ILE A 1 198 ? 9.779 1.251 -29.874 1.00 91.62 198 ILE A CA 1
ATOM 1563 C C . ILE A 1 198 ? 8.603 1.545 -30.823 1.00 91.62 198 ILE A C 1
ATOM 1565 O O . ILE A 1 198 ? 8.712 2.473 -31.634 1.00 91.62 198 ILE A O 1
ATOM 1569 N N . PRO A 1 199 ? 7.492 0.785 -30.758 1.00 89.69 199 PRO A N 1
ATOM 1570 C CA . PRO A 1 199 ? 6.309 1.056 -31.572 1.00 89.69 199 PRO A CA 1
ATOM 1571 C C . PRO A 1 199 ? 5.715 2.426 -31.231 1.00 89.69 199 PRO A C 1
ATOM 1573 O O . PRO A 1 199 ? 5.946 2.961 -30.150 1.00 89.69 199 PRO A O 1
ATOM 1576 N N . ALA A 1 200 ? 4.926 3.000 -32.140 1.00 87.44 200 ALA A N 1
ATOM 1577 C CA . ALA A 1 200 ? 4.248 4.263 -31.872 1.00 87.44 200 ALA A CA 1
ATOM 1578 C C . ALA A 1 200 ? 3.325 4.124 -30.647 1.00 87.44 200 ALA A C 1
ATOM 1580 O O . ALA A 1 200 ? 2.450 3.260 -30.613 1.00 87.44 200 ALA A O 1
ATOM 1581 N N . ILE A 1 201 ? 3.531 4.980 -29.644 1.00 84.88 201 ILE A N 1
ATOM 1582 C CA . ILE A 1 201 ? 2.757 4.988 -28.398 1.00 84.88 201 ILE A CA 1
ATOM 1583 C C . ILE A 1 201 ? 1.897 6.250 -28.370 1.00 84.88 201 ILE A C 1
ATOM 1585 O O . ILE A 1 201 ? 2.352 7.333 -28.743 1.00 84.88 201 ILE A O 1
ATOM 1589 N N . CYS A 1 202 ? 0.652 6.127 -27.912 1.00 82.00 202 CYS A N 1
ATOM 1590 C CA . CYS A 1 202 ? -0.191 7.288 -27.653 1.00 82.00 202 CYS A CA 1
ATOM 1591 C C . CYS A 1 202 ? 0.391 8.146 -26.511 1.00 82.00 202 CYS A C 1
ATOM 1593 O O . CYS A 1 20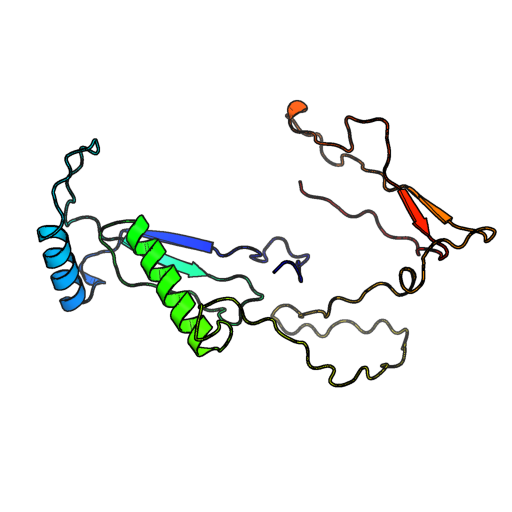2 ? 0.951 7.595 -25.559 1.00 82.00 202 CYS A O 1
ATOM 1595 N N . PRO A 1 203 ? 0.216 9.479 -26.544 1.00 83.44 203 PRO A N 1
ATOM 1596 C CA . PRO A 1 203 ? 0.546 10.330 -25.407 1.00 83.44 203 PRO A CA 1
ATOM 1597 C C . PRO A 1 203 ? -0.182 9.871 -24.138 1.00 83.44 203 PRO A C 1
ATOM 1599 O O . PRO A 1 203 ? -1.382 9.591 -24.160 1.00 83.44 203 PRO A O 1
ATOM 1602 N N . LEU A 1 204 ? 0.547 9.808 -23.025 1.00 81.94 204 LEU A N 1
ATOM 1603 C CA . LEU A 1 204 ? 0.030 9.348 -21.738 1.00 81.94 204 LEU A CA 1
ATOM 1604 C C . LEU A 1 204 ? -0.284 10.561 -20.847 1.00 81.94 204 LEU A C 1
ATOM 1606 O O . LEU A 1 204 ? 0.612 11.377 -20.612 1.00 81.94 204 LEU A O 1
ATOM 1610 N N . PRO A 1 205 ? -1.517 10.706 -20.326 1.00 80.44 205 PRO A N 1
ATOM 1611 C CA . PRO A 1 205 ? -1.824 11.772 -19.385 1.00 80.44 205 PRO A CA 1
ATOM 1612 C C . PRO A 1 205 ? -1.128 11.500 -18.048 1.00 80.44 205 PRO A C 1
ATOM 1614 O O . PRO A 1 205 ? -1.289 10.434 -17.454 1.00 80.44 205 PRO A O 1
ATOM 1617 N N . LEU A 1 206 ? -0.375 12.484 -17.557 1.00 69.25 206 LEU A N 1
ATOM 1618 C CA . LEU A 1 206 ? 0.268 12.436 -16.247 1.00 69.25 206 LEU A CA 1
ATOM 1619 C C . LEU A 1 206 ? -0.458 13.374 -15.280 1.00 69.25 206 LEU A C 1
ATOM 1621 O O . LEU A 1 206 ? -0.761 14.517 -15.620 1.00 69.25 206 LEU A O 1
ATOM 1625 N N . ILE A 1 207 ? -0.729 12.874 -14.075 1.00 67.00 207 ILE A N 1
ATOM 1626 C CA . ILE A 1 207 ? -1.238 13.660 -12.950 1.00 67.00 207 ILE A CA 1
ATOM 1627 C C . ILE A 1 207 ? -0.112 13.701 -11.920 1.00 67.00 207 ILE A C 1
ATOM 1629 O O . ILE A 1 207 ? 0.253 12.663 -11.368 1.00 67.00 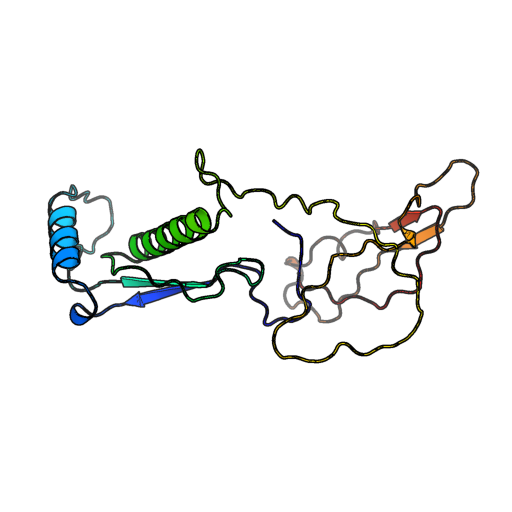207 ILE A O 1
ATOM 1633 N N . THR A 1 208 ? 0.460 14.884 -11.721 1.00 53.25 208 THR A N 1
ATOM 1634 C CA . THR A 1 208 ? 1.521 15.165 -10.742 1.00 53.25 208 THR A CA 1
ATOM 1635 C C . THR A 1 208 ? 0.982 15.982 -9.588 1.00 53.25 208 THR A C 1
ATOM 1637 O O . THR A 1 208 ? 0.211 16.926 -9.883 1.00 53.25 208 THR A O 1
#

Organism: NCBI:txid35525

Secondary structure (DSSP, 8-state):
------S-TTS--S-EEEEEEE-GGGS-HHHHHHHHHHHHHS----SS--S---TT-EEEEEEE--TTSS--SPEEPPPBSSHHHHHHHHHHHHHHHHHHTTSB-TTT-PBPP-----------------------SS------PPPGGGTT----TTS--EEEEE----SS--S-GGG--TTSS-SPPEEEEESSPPPP-PPPP---

Radius of gyration: 26.19 Å; chains: 1; bounding box: 54×51×71 Å

Sequence (208 aa):
YCGQLSSDPNVLLAPKLTTKKADKSVADPAQLKNIKDVLKKLPNDNRGMTNGFSIGDLYQCRLILPLNSPLREEIIADVMPTKRLAKRAVALKACIMLHKLKELDDVHLFPIPRLIPEEEEEELPIEDDASVPQHHGNVTICKRRFPACFSNCRPIPRQPNFVYLIDFMLMKPCLDVNKLFLPFVVETKLAILTSQVIPAICPLPLIT

pLDDT: mean 73.87, std 19.36, range [33.97, 96.5]